Protein AF-A0A834JS64-F1 (afdb_monomer)

pLDDT: mean 71.6, std 22.31, range [31.0, 97.56]

Sequence (199 aa):
MSKFIKDLIGFQSSFINFITMADRLTQLQDTINQQAEHFCNSVGILQQYSTPSKFPGFDRIGTPQPHQPQEDYAALFATLIARCAKDIDTLIESLPSEESSQELQVASLSRLEQENQEAGKQLEEVVRQGEALLQRIQAALQDIAQSQLDMQNPASTAVLNINLNPTMTFKQENLSSTNSVPSNNVHQLSSSSPSSINQ

Secondary structure (DSSP, 8-state):
-HHHHHHHHHHHHHHHHHHHHHHHHHHHHHHHHHHHHHHHHHHHHHHHTPPPPPPTT---------------HHHHHHHHHHHHHHHHHHHHHTSPPTTS-HHHHHHHHHHHHHHHHHHHHHHHHHHHHHHHHHHHHHHHHHHHHHHHHHHH--SSS------------------------------------------

Mean predicted aligned error: 19.84 Å

Solvent-accessible surface area (backbone atoms only — not comparable to full-atom values): 12755 Å² total; per-residue (Å²): 109,76,63,60,53,52,52,54,51,50,54,50,47,56,53,48,50,53,53,47,42,60,51,48,54,50,51,44,53,53,50,52,52,50,46,52,48,49,54,53,52,42,53,54,51,52,59,72,71,51,74,82,83,78,56,95,93,58,83,71,90,66,77,87,72,82,83,64,86,76,69,62,58,67,61,52,41,50,50,53,47,56,50,46,52,50,52,48,54,52,49,60,72,67,48,78,70,79,83,58,43,70,66,59,47,51,53,50,49,55,50,50,52,52,53,49,53,53,51,49,54,53,48,51,52,52,50,54,54,50,53,56,50,50,52,53,50,52,51,54,53,51,53,52,53,49,53,53,53,57,70,71,54,84,85,78,87,85,77,88,77,87,76,89,81,92,80,90,85,90,83,86,88,81,90,80,89,84,90,83,87,83,83,87,85,90,79,90,82,82,90,81,86,82,87,89,83,92,132

Structure (mmCIF, N/CA/C/O backbone):
data_AF-A0A834JS64-F1
#
_entry.id   AF-A0A834JS64-F1
#
loop_
_atom_site.group_PDB
_atom_site.id
_atom_site.type_symbol
_atom_site.label_atom_id
_atom_site.label_alt_id
_atom_site.label_comp_id
_atom_site.label_asym_id
_atom_site.label_entity_id
_atom_site.label_seq_id
_atom_site.pdbx_PDB_ins_code
_atom_site.Cartn_x
_atom_site.Cartn_y
_atom_site.Cartn_z
_atom_site.occupancy
_atom_site.B_iso_or_equiv
_atom_site.auth_seq_id
_atom_site.auth_comp_id
_atom_site.auth_asym_id
_atom_site.auth_atom_id
_atom_site.pdbx_PDB_model_num
ATOM 1 N N . MET A 1 1 ? -3.385 -2.850 32.087 1.00 52.59 1 MET A N 1
ATOM 2 C CA . MET A 1 1 ? -3.044 -1.705 31.211 1.00 52.59 1 MET A CA 1
ATOM 3 C C . MET A 1 1 ? -1.888 -2.010 30.255 1.00 52.59 1 MET A C 1
ATOM 5 O O . MET A 1 1 ? -2.105 -1.946 29.059 1.00 52.59 1 MET A O 1
ATOM 9 N N . SER A 1 2 ? -0.703 -2.430 30.727 1.00 47.50 2 SER A N 1
ATOM 10 C C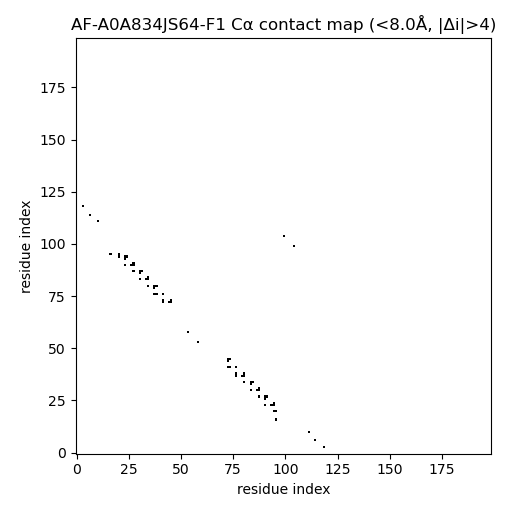A . SER A 1 2 ? 0.437 -2.753 29.835 1.00 47.50 2 SER A CA 1
ATOM 11 C C . SER A 1 2 ? 0.175 -3.905 28.842 1.00 47.50 2 SER A C 1
ATOM 13 O O . SER A 1 2 ? 0.628 -3.834 27.705 1.00 47.50 2 SER A O 1
ATOM 15 N N . LYS A 1 3 ? -0.589 -4.933 29.243 1.00 48.94 3 LYS A N 1
ATOM 16 C CA . LYS A 1 3 ? -0.937 -6.079 28.382 1.00 48.94 3 LYS A CA 1
ATOM 17 C C . LYS A 1 3 ? -1.917 -5.690 27.260 1.00 48.94 3 LYS A C 1
ATOM 19 O O . LYS A 1 3 ? -1.594 -5.861 26.101 1.00 48.94 3 LYS A O 1
ATOM 24 N N . PHE A 1 4 ? -2.983 -4.968 27.606 1.00 48.19 4 PHE A N 1
ATOM 25 C CA . PHE A 1 4 ? -3.955 -4.401 26.658 1.00 48.19 4 PHE A CA 1
ATOM 26 C C . PHE A 1 4 ? -3.323 -3.502 25.579 1.00 48.19 4 PHE A C 1
ATOM 28 O O . PHE A 1 4 ? -3.702 -3.570 24.417 1.00 48.19 4 PHE A O 1
ATOM 35 N N . ILE A 1 5 ? -2.325 -2.682 25.940 1.00 62.97 5 ILE A N 1
ATOM 36 C CA . ILE A 1 5 ? -1.594 -1.864 24.958 1.00 62.97 5 ILE A CA 1
ATOM 37 C C . ILE A 1 5 ? -0.772 -2.751 24.013 1.00 62.97 5 ILE A C 1
ATOM 39 O O . ILE A 1 5 ? -0.754 -2.499 22.814 1.00 62.97 5 ILE A O 1
ATOM 43 N N . LYS A 1 6 ? -0.125 -3.807 24.522 1.00 49.91 6 LYS A N 1
ATOM 44 C CA . LYS A 1 6 ? 0.609 -4.765 23.679 1.00 49.91 6 LYS A CA 1
ATOM 45 C C . LYS A 1 6 ? -0.318 -5.540 22.739 1.00 49.91 6 LYS A C 1
ATOM 47 O O . LYS A 1 6 ? 0.041 -5.724 21.581 1.00 49.91 6 LYS A O 1
ATOM 52 N N . ASP A 1 7 ? -1.500 -5.921 23.206 1.00 48.59 7 ASP A N 1
ATOM 53 C CA . ASP A 1 7 ? -2.475 -6.687 22.423 1.00 48.59 7 ASP A CA 1
ATOM 54 C C . ASP A 1 7 ? -3.115 -5.812 21.324 1.00 48.59 7 ASP A C 1
ATOM 56 O O . ASP A 1 7 ? -3.231 -6.234 20.172 1.00 48.59 7 ASP A O 1
ATOM 60 N N . LEU A 1 8 ? -3.404 -4.536 21.624 1.00 50.19 8 LEU A N 1
ATOM 61 C CA . LEU A 1 8 ? -3.856 -3.551 20.632 1.00 50.19 8 LEU A CA 1
ATOM 62 C C . LEU A 1 8 ? -2.784 -3.274 19.563 1.00 50.19 8 LEU A C 1
ATOM 64 O O . LEU A 1 8 ? -3.108 -3.140 18.384 1.00 50.19 8 LEU A O 1
ATOM 68 N N . ILE A 1 9 ? -1.506 -3.233 19.960 1.00 58.50 9 ILE A N 1
ATOM 69 C CA . ILE A 1 9 ? -0.368 -3.097 19.038 1.00 58.50 9 ILE A CA 1
ATOM 70 C C . ILE A 1 9 ? -0.217 -4.351 18.160 1.00 58.50 9 ILE A C 1
ATOM 72 O O . ILE A 1 9 ? 0.056 -4.223 16.969 1.00 58.50 9 ILE A O 1
ATOM 76 N N . GLY A 1 10 ? -0.431 -5.551 18.706 1.00 55.09 10 GLY A N 1
ATOM 77 C CA . GLY A 1 10 ? -0.357 -6.813 17.960 1.00 55.09 10 GLY A CA 1
ATOM 78 C C . GLY A 1 10 ? -1.453 -6.959 16.899 1.00 55.09 10 GLY A C 1
ATOM 79 O O . GLY A 1 10 ? -1.158 -7.302 15.751 1.00 55.09 10 GLY A O 1
ATOM 80 N N . PHE A 1 11 ? -2.702 -6.629 17.247 1.00 57.81 11 PHE A N 1
ATOM 81 C CA . PHE A 1 11 ? -3.831 -6.633 16.309 1.00 57.81 11 PHE A CA 1
ATOM 82 C C . PHE A 1 11 ? -3.676 -5.565 15.217 1.00 57.81 11 PHE A C 1
ATOM 84 O O . PHE A 1 11 ? -3.842 -5.866 14.034 1.00 57.81 11 PHE A O 1
ATOM 91 N N . GLN A 1 12 ? -3.273 -4.343 15.594 1.00 55.84 12 GLN A N 1
ATOM 92 C CA . GLN A 1 12 ? -2.902 -3.303 14.629 1.00 55.84 12 GLN A CA 1
ATOM 93 C C . GLN A 1 12 ? -1.792 -3.793 13.699 1.00 55.84 12 GLN A C 1
ATOM 95 O O . GLN A 1 12 ? -1.903 -3.630 12.493 1.00 55.84 12 GLN A O 1
ATOM 100 N N . SER A 1 13 ? -0.764 -4.465 14.222 1.00 62.66 13 SER A N 1
ATOM 101 C CA . SER A 1 13 ? 0.338 -4.976 13.408 1.00 62.66 13 SER A CA 1
ATOM 102 C C . SER A 1 13 ? -0.117 -6.030 12.393 1.00 62.66 13 SER A C 1
ATOM 104 O O . SER A 1 13 ? 0.231 -5.911 11.223 1.00 62.66 13 SER A O 1
ATOM 106 N N . SER A 1 14 ? -0.931 -7.023 12.770 1.00 62.88 14 SER A N 1
ATOM 107 C CA . SER A 1 14 ? -1.421 -8.034 11.809 1.00 62.88 14 SER A CA 1
ATOM 108 C C . SER A 1 14 ? -2.356 -7.446 10.747 1.00 62.88 14 SER A C 1
ATOM 110 O O . SER A 1 14 ? -2.236 -7.779 9.569 1.00 62.88 14 SER A O 1
ATOM 112 N N . PHE A 1 15 ? -3.252 -6.536 11.137 1.00 64.62 15 PHE A N 1
ATOM 113 C CA . PHE A 1 15 ? -4.157 -5.866 10.201 1.00 64.62 15 PHE A CA 1
ATOM 114 C C . PHE A 1 15 ? -3.406 -4.924 9.249 1.00 64.62 15 PHE A C 1
ATOM 116 O O . PHE A 1 15 ? -3.650 -4.935 8.043 1.00 64.62 15 PHE A O 1
ATOM 123 N N . ILE A 1 16 ? -2.427 -4.176 9.771 1.00 61.84 16 ILE A N 1
ATOM 124 C CA . ILE A 1 16 ? -1.512 -3.364 8.966 1.00 61.84 16 ILE A CA 1
ATOM 125 C C . ILE A 1 16 ? -0.732 -4.257 8.008 1.00 61.84 16 ILE A C 1
ATOM 127 O O . ILE A 1 16 ? -0.644 -3.902 6.844 1.00 61.84 16 ILE A O 1
ATOM 131 N N . ASN A 1 17 ? -0.222 -5.419 8.426 1.00 62.41 17 ASN A N 1
ATOM 132 C CA . ASN A 1 17 ? 0.502 -6.329 7.531 1.00 62.41 17 ASN A CA 1
ATOM 133 C C . ASN A 1 17 ? -0.369 -6.816 6.361 1.00 62.41 17 ASN A C 1
ATOM 135 O O . ASN A 1 17 ? 0.113 -6.858 5.235 1.00 62.41 17 ASN A O 1
ATOM 139 N N . PHE A 1 18 ? -1.649 -7.126 6.590 1.00 61.56 18 PHE A N 1
ATOM 140 C CA . PHE A 1 18 ? -2.560 -7.544 5.517 1.00 61.56 18 PHE A CA 1
ATOM 141 C C . PHE A 1 18 ? -2.912 -6.400 4.555 1.00 61.56 18 PHE A C 1
ATOM 143 O O . PHE A 1 18 ? -2.835 -6.575 3.339 1.00 61.56 18 PHE A O 1
ATOM 150 N N . ILE A 1 19 ? -3.240 -5.212 5.081 1.00 61.97 19 ILE A N 1
ATOM 151 C CA . ILE A 1 19 ? -3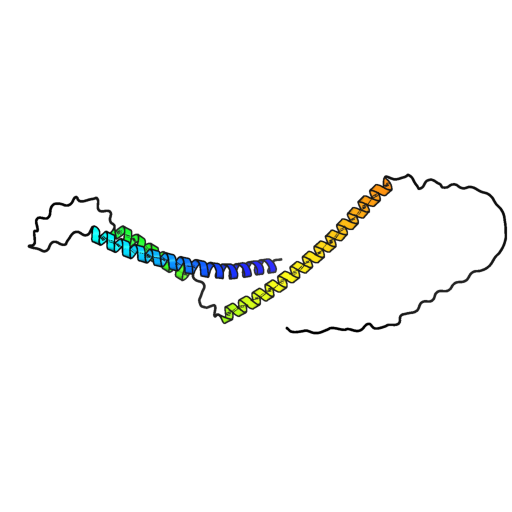.469 -4.018 4.250 1.00 61.97 19 ILE A CA 1
ATOM 152 C C . ILE A 1 19 ? -2.203 -3.668 3.472 1.00 61.97 19 ILE A C 1
ATOM 154 O O . ILE A 1 19 ? -2.273 -3.409 2.277 1.00 61.97 19 ILE A O 1
ATOM 158 N N . THR A 1 20 ? -1.046 -3.730 4.129 1.00 61.25 20 THR A N 1
ATOM 159 C CA . THR A 1 20 ? 0.256 -3.495 3.505 1.00 61.25 20 THR A CA 1
ATOM 160 C C . THR A 1 20 ? 0.525 -4.542 2.430 1.00 61.25 20 THR A C 1
ATOM 162 O O . THR A 1 20 ? 1.028 -4.180 1.385 1.00 61.25 20 THR A O 1
ATOM 165 N N . MET A 1 21 ? 0.147 -5.811 2.600 1.00 63.16 21 MET A N 1
ATOM 166 C CA . MET A 1 21 ? 0.319 -6.834 1.561 1.00 63.16 21 MET A CA 1
ATOM 167 C C . MET A 1 21 ? -0.479 -6.503 0.295 1.00 63.16 21 MET A C 1
ATOM 169 O O . MET A 1 21 ? 0.091 -6.450 -0.793 1.00 63.16 21 MET A O 1
ATOM 173 N N . ALA A 1 22 ? -1.778 -6.224 0.435 1.00 67.06 22 ALA A N 1
ATOM 174 C CA . ALA A 1 22 ? -2.635 -5.872 -0.698 1.00 67.06 22 ALA A CA 1
ATOM 175 C C . ALA A 1 22 ? -2.185 -4.562 -1.374 1.00 67.06 22 ALA A C 1
ATOM 177 O O . ALA A 1 22 ? -2.158 -4.465 -2.603 1.00 67.06 22 ALA A O 1
ATOM 178 N N . ASP A 1 23 ? -1.776 -3.579 -0.572 1.00 81.00 23 ASP A N 1
ATOM 179 C CA . ASP A 1 23 ? -1.244 -2.294 -1.024 1.00 81.00 23 ASP A CA 1
ATOM 180 C C . ASP A 1 23 ? 0.104 -2.459 -1.747 1.00 81.00 23 ASP A C 1
ATOM 182 O O . ASP A 1 23 ? 0.299 -1.914 -2.834 1.00 81.00 23 ASP A O 1
ATOM 186 N N . ARG A 1 24 ? 1.029 -3.257 -1.200 1.00 87.50 24 ARG A N 1
ATOM 187 C CA . ARG A 1 24 ? 2.364 -3.500 -1.773 1.00 87.50 24 ARG A CA 1
ATOM 188 C C . ARG A 1 24 ? 2.307 -4.352 -3.026 1.00 87.50 24 ARG A C 1
ATOM 190 O O . ARG A 1 24 ? 3.043 -4.067 -3.963 1.00 87.50 24 ARG A O 1
ATOM 197 N N . LEU A 1 25 ? 1.420 -5.343 -3.084 1.00 88.69 25 LEU A N 1
ATOM 198 C CA . LEU A 1 25 ? 1.218 -6.145 -4.289 1.00 88.69 25 LEU A CA 1
ATOM 199 C C . LEU A 1 25 ? 0.615 -5.305 -5.423 1.00 88.69 25 LEU A C 1
ATOM 201 O O . LEU A 1 25 ? 1.024 -5.441 -6.575 1.00 88.69 25 LEU A O 1
ATOM 205 N N . THR A 1 26 ? -0.322 -4.410 -5.106 1.00 89.19 26 THR A N 1
ATOM 206 C CA . THR A 1 26 ? -0.880 -3.467 -6.089 1.00 89.19 26 THR A CA 1
ATOM 207 C C . THR A 1 26 ? 0.192 -2.485 -6.570 1.00 89.19 26 THR A C 1
ATOM 209 O O . THR A 1 26 ? 0.412 -2.368 -7.772 1.00 89.19 26 THR A O 1
ATOM 212 N N . GLN A 1 27 ? 0.956 -1.882 -5.653 1.00 91.38 27 GLN A N 1
ATOM 213 C CA . GLN A 1 27 ? 2.094 -1.016 -5.994 1.00 91.38 27 GLN A CA 1
ATOM 214 C C . GLN A 1 27 ? 3.150 -1.728 -6.843 1.00 91.38 27 GLN A C 1
ATOM 216 O O . GLN A 1 27 ? 3.696 -1.131 -7.770 1.00 91.38 27 GLN A O 1
ATOM 221 N N . LEU A 1 28 ? 3.448 -2.996 -6.548 1.00 94.12 28 LEU A N 1
ATOM 222 C CA . LEU A 1 28 ? 4.388 -3.793 -7.328 1.00 94.12 28 LEU A CA 1
ATOM 223 C C . LEU A 1 28 ? 3.888 -3.972 -8.764 1.00 94.12 28 LEU A C 1
ATOM 225 O O . LEU A 1 28 ? 4.657 -3.768 -9.700 1.00 94.12 28 LEU A O 1
ATOM 229 N N . GLN A 1 29 ? 2.603 -4.282 -8.948 1.00 93.75 29 GLN A N 1
ATOM 230 C CA . GLN A 1 29 ? 2.004 -4.374 -10.281 1.00 93.75 29 GLN A CA 1
ATOM 231 C C . GLN A 1 29 ? 2.086 -3.045 -11.043 1.00 93.75 29 GLN A C 1
ATOM 233 O O . GLN A 1 29 ? 2.522 -3.031 -12.194 1.00 93.75 29 GLN A O 1
ATOM 238 N N . ASP A 1 30 ? 1.745 -1.926 -10.404 1.00 94.12 30 ASP A N 1
ATOM 239 C CA . ASP A 1 30 ? 1.813 -0.602 -11.034 1.00 94.12 30 ASP A CA 1
ATOM 240 C C . ASP A 1 30 ? 3.251 -0.210 -11.402 1.00 94.12 30 ASP A C 1
ATOM 242 O O . ASP A 1 30 ? 3.502 0.363 -12.464 1.00 94.12 30 ASP A O 1
ATOM 246 N N . THR A 1 31 ? 4.218 -0.553 -10.550 1.00 94.88 31 THR A N 1
ATOM 247 C CA . THR A 1 31 ? 5.639 -0.268 -10.790 1.00 94.88 31 THR A CA 1
ATOM 248 C C . THR A 1 31 ? 6.193 -1.132 -11.927 1.00 94.88 31 THR A C 1
ATOM 250 O O . THR A 1 31 ? 6.919 -0.628 -12.780 1.00 94.88 31 THR A O 1
ATOM 253 N N . ILE A 1 32 ? 5.800 -2.408 -12.020 1.00 96.31 32 ILE A N 1
ATOM 254 C CA . ILE A 1 32 ? 6.162 -3.284 -13.147 1.00 96.31 32 ILE A CA 1
ATOM 255 C C . ILE A 1 32 ? 5.559 -2.766 -14.461 1.00 96.31 32 ILE A C 1
ATOM 257 O O . ILE A 1 32 ? 6.239 -2.751 -15.490 1.00 96.31 32 ILE A O 1
ATOM 261 N N . ASN A 1 33 ? 4.310 -2.299 -14.437 1.00 95.00 33 ASN A N 1
ATOM 262 C CA . ASN A 1 33 ? 3.684 -1.700 -15.615 1.00 95.00 33 ASN A CA 1
ATOM 263 C C . ASN A 1 33 ? 4.430 -0.431 -16.060 1.00 95.00 33 ASN A C 1
ATOM 265 O O . ASN A 1 33 ? 4.766 -0.304 -17.238 1.00 95.00 33 ASN A O 1
ATOM 269 N N . GLN A 1 34 ? 4.793 0.455 -15.126 1.00 94.88 34 GLN A N 1
ATOM 270 C CA . GLN A 1 34 ? 5.627 1.629 -15.421 1.00 94.88 34 GLN A CA 1
ATOM 271 C C . GLN A 1 34 ? 7.006 1.249 -15.981 1.00 94.88 34 GLN A C 1
ATOM 273 O O . GLN A 1 34 ? 7.491 1.873 -16.926 1.00 94.88 34 GLN A O 1
ATOM 278 N N . GLN A 1 35 ? 7.629 0.191 -15.459 1.00 97.12 35 GLN A N 1
ATOM 279 C CA . GLN A 1 35 ? 8.897 -0.321 -15.976 1.00 97.12 35 GLN A CA 1
ATOM 280 C C . GLN A 1 35 ? 8.774 -0.766 -17.443 1.00 97.12 35 GLN A C 1
ATOM 282 O O . GLN A 1 35 ? 9.667 -0.490 -18.254 1.00 97.12 35 GLN A O 1
ATOM 287 N N . ALA A 1 36 ? 7.671 -1.429 -17.798 1.00 96.75 36 ALA A N 1
ATOM 288 C CA . ALA A 1 36 ? 7.377 -1.830 -19.171 1.00 96.75 36 ALA A CA 1
ATOM 289 C C . ALA A 1 36 ? 7.130 -0.618 -20.086 1.00 96.75 36 ALA A C 1
ATOM 291 O O . ALA A 1 36 ? 7.634 -0.587 -21.213 1.00 96.75 36 ALA A O 1
ATOM 292 N N . GLU A 1 37 ? 6.431 0.409 -19.598 1.00 96.00 37 GLU A N 1
ATOM 293 C CA . GLU A 1 37 ? 6.266 1.674 -20.321 1.00 96.00 37 GLU A CA 1
ATOM 294 C C . GLU A 1 37 ? 7.610 2.358 -20.585 1.00 96.00 37 GLU A C 1
ATOM 296 O O . GLU A 1 37 ? 7.857 2.804 -21.706 1.00 96.00 37 GLU A O 1
ATOM 301 N N . HIS A 1 38 ? 8.518 2.399 -19.604 1.00 95.56 38 HIS A N 1
ATOM 302 C CA . HIS A 1 38 ? 9.866 2.940 -19.798 1.00 95.56 38 HIS A CA 1
ATOM 303 C C . HIS A 1 38 ? 10.630 2.200 -20.899 1.00 95.56 38 HIS A C 1
ATOM 305 O O . HIS A 1 38 ? 11.234 2.852 -21.753 1.00 95.56 38 HIS A O 1
ATOM 311 N N . PHE A 1 39 ? 10.559 0.865 -20.948 1.00 96.25 39 PHE A N 1
ATOM 312 C CA . PHE A 1 39 ? 11.157 0.102 -22.045 1.00 96.25 39 PHE A CA 1
ATOM 313 C C . PHE A 1 39 ? 10.528 0.453 -23.396 1.00 96.25 39 PHE A C 1
ATOM 315 O O . PHE A 1 39 ? 11.255 0.791 -24.330 1.00 96.25 39 PHE A O 1
ATOM 322 N N . CYS A 1 40 ? 9.198 0.439 -23.502 1.00 96.56 40 CYS A N 1
ATOM 323 C CA . CYS A 1 40 ? 8.497 0.717 -24.756 1.00 96.56 40 CYS A CA 1
ATOM 324 C C . CYS A 1 40 ? 8.790 2.135 -25.280 1.00 96.56 40 CYS A C 1
ATOM 326 O O . CYS A 1 40 ? 9.194 2.313 -26.433 1.00 96.56 40 CYS A O 1
ATOM 328 N N . ASN A 1 41 ? 8.681 3.134 -24.403 1.00 94.38 41 ASN A N 1
ATOM 329 C CA . ASN A 1 41 ? 8.947 4.532 -24.727 1.00 94.38 41 ASN A CA 1
ATOM 330 C C . ASN A 1 41 ? 10.417 4.747 -25.107 1.00 94.38 41 ASN A C 1
ATOM 332 O O . ASN A 1 41 ? 10.698 5.447 -26.080 1.00 94.38 41 ASN A O 1
ATOM 336 N N . SER A 1 42 ? 11.353 4.102 -24.398 1.00 94.38 42 SER A N 1
ATOM 337 C CA . SER A 1 42 ? 12.780 4.197 -24.720 1.00 94.38 42 SER A CA 1
ATOM 338 C C . SER A 1 42 ? 13.089 3.672 -26.119 1.00 94.38 42 SER A C 1
ATOM 340 O O . SER A 1 42 ? 13.763 4.352 -26.889 1.00 94.38 42 SER A O 1
ATOM 342 N N . VAL A 1 43 ? 12.543 2.510 -26.491 1.00 93.56 43 VAL A N 1
ATOM 343 C CA . VAL A 1 43 ? 12.752 1.914 -27.815 1.00 93.56 43 VAL A CA 1
ATOM 344 C C . VAL A 1 43 ? 12.171 2.816 -28.902 1.00 93.56 43 VAL A C 1
ATOM 346 O O . VAL A 1 43 ? 12.856 3.082 -29.889 1.00 93.56 43 VAL A O 1
ATOM 349 N N . GLY A 1 44 ? 10.952 3.331 -28.709 1.00 92.56 44 GLY A N 1
ATOM 350 C CA . GLY A 1 44 ? 10.304 4.222 -29.673 1.00 92.56 44 GLY A CA 1
ATOM 351 C C . GLY A 1 44 ? 11.096 5.509 -29.922 1.00 92.56 44 GLY A C 1
ATOM 352 O O . GLY A 1 44 ? 11.391 5.843 -31.071 1.00 92.56 44 GLY A O 1
ATOM 353 N N . ILE A 1 45 ? 11.504 6.200 -28.853 1.00 90.81 45 ILE A N 1
ATOM 354 C CA . ILE A 1 45 ? 12.275 7.448 -28.943 1.00 90.81 45 ILE A CA 1
ATOM 355 C C . ILE A 1 45 ? 13.664 7.191 -29.535 1.00 90.81 45 ILE A C 1
ATOM 357 O O . ILE A 1 45 ? 14.076 7.883 -30.465 1.00 90.81 45 ILE A O 1
ATOM 361 N N . LEU A 1 46 ? 14.382 6.167 -29.066 1.00 89.44 46 LEU A N 1
ATOM 362 C CA . LEU A 1 46 ? 15.721 5.866 -29.578 1.00 89.44 46 LEU A CA 1
ATOM 363 C C . LEU A 1 46 ? 15.699 5.510 -31.066 1.00 89.44 46 LEU A C 1
ATOM 365 O O . LEU A 1 46 ? 16.583 5.944 -31.799 1.00 89.44 46 LEU A O 1
ATOM 369 N N . GLN A 1 47 ? 14.685 4.781 -31.539 1.00 88.75 47 GLN A N 1
ATOM 370 C CA . GLN A 1 47 ? 14.522 4.497 -32.966 1.00 88.75 47 GLN A CA 1
ATOM 371 C C . GLN A 1 47 ? 14.197 5.761 -33.767 1.00 88.75 47 GLN A C 1
ATOM 373 O O . GLN A 1 47 ? 14.792 5.972 -34.824 1.00 88.75 47 GLN A O 1
ATOM 378 N N . GLN A 1 48 ? 13.312 6.623 -33.259 1.00 88.75 48 GLN A N 1
ATOM 379 C CA . GLN A 1 48 ? 12.909 7.858 -33.936 1.00 88.75 48 GLN A CA 1
ATOM 380 C C . GLN A 1 48 ? 14.074 8.833 -34.148 1.00 88.75 48 GLN A C 1
ATOM 382 O O . GLN A 1 48 ? 14.155 9.467 -35.200 1.00 88.75 48 GLN A O 1
ATOM 387 N N . TYR A 1 49 ? 14.978 8.937 -33.171 1.00 83.19 49 TYR A N 1
ATOM 388 C CA . TYR A 1 49 ? 16.152 9.815 -33.239 1.00 83.19 49 TYR A CA 1
ATOM 389 C C . TYR A 1 49 ? 17.429 9.096 -33.697 1.00 83.19 49 TYR A C 1
ATOM 391 O O . TYR A 1 49 ? 18.492 9.716 -33.788 1.00 83.19 49 TYR A O 1
ATOM 399 N N . SER A 1 50 ? 17.354 7.798 -34.009 1.00 80.00 50 SER A N 1
ATOM 400 C CA . SER A 1 50 ? 18.506 7.060 -34.523 1.00 80.00 50 SER A CA 1
ATOM 401 C C . SER A 1 50 ? 18.912 7.585 -35.901 1.00 80.00 50 SER A C 1
ATOM 403 O O . SER A 1 50 ? 18.096 7.746 -36.809 1.00 80.00 50 SER A O 1
ATOM 405 N N . THR A 1 51 ? 20.204 7.861 -36.077 1.00 73.94 51 THR A N 1
ATOM 406 C CA . THR A 1 51 ? 20.742 8.196 -37.398 1.00 73.94 51 THR A CA 1
ATOM 407 C C . THR A 1 51 ? 21.085 6.897 -38.133 1.00 73.94 51 THR A C 1
ATOM 409 O O . THR A 1 51 ? 21.752 6.039 -37.547 1.00 73.94 51 THR A O 1
ATOM 412 N N . PRO A 1 52 ? 20.684 6.721 -39.406 1.00 75.25 52 PRO A N 1
ATOM 413 C CA . PRO A 1 52 ? 21.062 5.547 -40.184 1.00 75.25 52 PRO A CA 1
ATOM 414 C C . PRO A 1 52 ? 22.586 5.381 -40.231 1.00 75.25 52 PRO A C 1
ATOM 416 O O . PRO A 1 52 ? 23.312 6.332 -40.534 1.00 75.25 52 PRO A O 1
ATOM 419 N N . SER A 1 53 ? 23.081 4.171 -39.959 1.00 70.31 53 SER A N 1
ATOM 420 C CA . SER A 1 53 ? 24.512 3.877 -40.084 1.00 70.31 53 SER A CA 1
ATOM 421 C C . SER A 1 53 ? 24.973 4.042 -41.531 1.00 70.31 53 SER A C 1
ATOM 423 O O . SER A 1 53 ? 24.336 3.550 -42.464 1.00 70.31 53 SER A O 1
ATOM 425 N N . LYS A 1 54 ? 26.106 4.723 -41.719 1.00 71.06 54 LYS A N 1
ATOM 426 C CA . LYS A 1 54 ? 26.755 4.851 -43.025 1.00 71.06 54 LYS A CA 1
ATOM 427 C C . LYS A 1 54 ? 27.713 3.682 -43.219 1.00 71.06 54 LYS A C 1
ATOM 429 O O . LYS A 1 54 ? 28.623 3.488 -42.418 1.00 71.06 54 LYS A O 1
ATOM 434 N N . PHE A 1 55 ? 27.517 2.919 -44.287 1.00 73.25 55 PHE A N 1
ATOM 435 C CA . PHE A 1 55 ? 28.487 1.914 -44.714 1.00 73.25 55 PHE A CA 1
ATOM 436 C C . PHE A 1 55 ? 29.591 2.578 -45.552 1.00 73.25 55 PHE A C 1
ATOM 438 O O . PHE A 1 55 ? 29.285 3.488 -46.333 1.00 73.25 55 PHE A O 1
ATOM 445 N N . PRO A 1 56 ? 30.859 2.135 -45.443 1.00 70.94 56 PRO A N 1
ATOM 446 C CA . PRO A 1 56 ? 31.932 2.623 -46.306 1.00 70.94 56 PRO A CA 1
ATOM 447 C C . PRO A 1 56 ? 31.561 2.408 -47.784 1.00 70.94 56 PRO A C 1
ATOM 449 O O . PRO A 1 56 ? 31.307 1.279 -48.196 1.00 70.94 56 PRO A O 1
ATOM 452 N N . GLY A 1 57 ? 31.496 3.486 -48.574 1.00 65.75 57 GLY A N 1
ATOM 453 C CA . GLY A 1 57 ? 31.148 3.446 -50.004 1.00 65.75 57 GLY A CA 1
ATOM 454 C C . GLY A 1 57 ? 29.682 3.743 -50.356 1.00 65.75 57 GLY A C 1
ATOM 455 O O . GLY A 1 57 ? 29.339 3.719 -51.536 1.00 65.75 57 GLY A O 1
ATOM 456 N N . PHE A 1 58 ? 28.817 4.053 -49.382 1.00 61.78 58 PHE A N 1
ATOM 457 C CA . PHE A 1 58 ? 27.416 4.430 -49.620 1.00 61.78 58 PHE A CA 1
ATOM 458 C C . PHE A 1 58 ? 27.142 5.880 -49.191 1.00 61.78 58 PHE A C 1
ATOM 460 O O . PHE A 1 58 ? 26.397 6.145 -48.247 1.00 61.78 58 PHE A O 1
ATOM 467 N N . ASP A 1 59 ? 27.738 6.842 -49.900 1.00 58.19 59 ASP A N 1
ATOM 468 C CA . ASP A 1 59 ? 27.434 8.268 -49.740 1.00 58.19 59 ASP A CA 1
ATOM 469 C C . ASP A 1 59 ? 26.124 8.609 -50.459 1.00 58.19 59 ASP A C 1
ATOM 471 O O . ASP A 1 59 ? 26.093 9.246 -51.514 1.00 58.19 59 ASP A O 1
ATOM 475 N N . ARG A 1 60 ? 24.990 8.177 -49.895 1.00 57.66 60 ARG A N 1
ATOM 476 C CA . ARG A 1 60 ? 23.726 8.827 -50.243 1.00 57.66 60 ARG A CA 1
ATOM 477 C C . ARG A 1 60 ? 23.793 10.256 -49.722 1.00 57.66 60 ARG A C 1
ATOM 479 O O . ARG A 1 60 ? 23.830 10.483 -48.514 1.00 57.66 60 ARG A O 1
ATOM 486 N N . ILE A 1 61 ? 23.798 11.198 -50.662 1.00 54.44 61 ILE A N 1
ATOM 487 C CA . ILE A 1 61 ? 23.613 12.637 -50.469 1.00 54.44 61 ILE A CA 1
ATOM 488 C C . ILE A 1 61 ? 22.212 12.841 -49.865 1.00 54.44 61 ILE A C 1
ATOM 490 O O . ILE A 1 61 ? 21.238 13.099 -50.563 1.00 54.44 61 ILE A O 1
ATOM 494 N N . GLY A 1 62 ? 22.086 12.600 -48.563 1.00 53.59 62 GLY A N 1
ATOM 495 C CA . GLY A 1 62 ? 20.912 12.914 -47.764 1.00 53.59 62 GLY A CA 1
ATOM 496 C C . GLY A 1 62 ? 21.131 14.274 -47.123 1.00 53.59 62 GLY A C 1
ATOM 497 O O . GLY A 1 62 ? 22.151 14.491 -46.473 1.00 53.59 62 GLY A O 1
ATOM 498 N N . THR A 1 63 ? 20.200 15.191 -47.361 1.00 55.34 63 THR A N 1
ATOM 499 C CA . THR A 1 63 ? 20.170 16.555 -46.821 1.00 55.34 63 THR A CA 1
ATOM 500 C C . THR A 1 63 ? 20.545 16.607 -45.335 1.00 55.34 63 THR A C 1
ATOM 502 O O . THR A 1 63 ? 20.083 15.747 -44.582 1.00 55.34 63 THR A O 1
ATOM 505 N N . PRO A 1 64 ? 21.326 17.609 -44.886 1.00 50.25 64 PRO A N 1
ATOM 506 C CA . PRO A 1 64 ? 21.660 17.771 -43.477 1.00 50.25 64 PRO A CA 1
ATOM 507 C C . PRO A 1 64 ? 20.372 18.025 -42.692 1.00 50.25 64 PRO A C 1
ATOM 509 O O . PRO A 1 64 ? 19.770 19.093 -42.786 1.00 50.25 64 PRO A O 1
ATOM 512 N N . GLN A 1 65 ? 19.912 17.015 -41.958 1.00 55.81 65 GLN A N 1
ATOM 513 C CA . GLN A 1 65 ? 18.809 17.177 -41.024 1.00 55.81 65 GLN A CA 1
ATOM 514 C C . GLN A 1 65 ? 19.337 17.996 -39.833 1.00 55.81 65 GLN A C 1
ATOM 516 O O . GLN A 1 65 ? 20.450 17.727 -39.369 1.00 55.81 65 GLN A O 1
ATOM 521 N N . PRO A 1 66 ? 18.612 19.032 -39.377 1.00 49.88 66 PRO A N 1
ATOM 522 C CA . PRO A 1 66 ? 19.086 19.913 -38.321 1.00 49.88 66 PRO A CA 1
ATOM 523 C C . PRO A 1 66 ? 19.393 19.098 -37.065 1.00 49.88 66 PRO A C 1
ATOM 525 O O . PRO A 1 66 ? 18.537 18.383 -36.548 1.00 49.88 66 PRO A O 1
ATOM 528 N N . HIS A 1 67 ? 20.637 19.212 -36.605 1.00 51.91 67 HIS A N 1
ATOM 529 C CA . HIS A 1 67 ? 21.125 18.657 -35.352 1.00 51.91 67 HIS A CA 1
ATOM 530 C C . HIS A 1 67 ? 20.407 19.392 -34.213 1.00 51.91 67 HIS A C 1
ATOM 532 O O . HIS A 1 67 ? 20.856 20.444 -33.756 1.00 51.91 67 HIS A O 1
ATOM 538 N N . GLN A 1 68 ? 19.224 18.905 -33.830 1.00 55.94 68 GLN A N 1
ATOM 539 C CA . GLN A 1 68 ? 18.601 19.332 -32.584 1.00 55.94 68 GLN A CA 1
ATOM 540 C C . GLN A 1 68 ? 19.520 18.933 -31.424 1.00 55.94 68 GLN A C 1
ATOM 542 O O . GLN A 1 68 ? 20.204 17.912 -31.539 1.00 55.94 68 GLN A O 1
ATOM 547 N N . PRO A 1 69 ? 19.581 19.732 -30.342 1.00 54.47 69 PRO A N 1
ATOM 548 C CA . PRO A 1 69 ? 20.365 19.385 -29.166 1.00 54.47 69 PRO A CA 1
ATOM 549 C C . PRO A 1 69 ? 19.924 18.001 -28.701 1.00 54.47 69 PRO A C 1
ATOM 551 O O . PRO A 1 69 ? 18.788 17.806 -28.280 1.00 54.47 69 PRO A O 1
ATOM 554 N N . GLN A 1 70 ? 20.810 17.029 -28.886 1.00 58.38 70 GLN A N 1
ATOM 555 C CA . GLN A 1 70 ? 20.556 15.641 -28.567 1.00 58.38 70 GLN A CA 1
ATOM 556 C C . GLN A 1 70 ? 20.574 15.542 -27.044 1.00 58.38 70 GLN A C 1
ATOM 558 O O . GLN A 1 70 ? 21.633 15.412 -26.435 1.00 58.38 70 GLN A O 1
ATOM 563 N N . GLU A 1 71 ? 19.407 15.688 -26.414 1.00 67.88 71 GLU A N 1
ATOM 564 C CA . GLU A 1 71 ? 19.235 15.192 -25.055 1.00 67.88 71 GLU A CA 1
ATOM 565 C C . GLU A 1 71 ? 19.664 13.723 -25.073 1.00 67.88 71 GLU A C 1
ATOM 567 O O . GLU A 1 71 ? 19.318 12.975 -25.994 1.00 67.88 71 GLU A O 1
ATOM 572 N N . ASP A 1 72 ? 20.485 13.319 -24.105 1.00 85.56 72 ASP A N 1
ATOM 573 C CA . ASP A 1 72 ? 20.952 11.940 -24.005 1.00 85.56 72 ASP A CA 1
ATOM 574 C C . ASP A 1 72 ? 19.795 11.058 -23.514 1.00 85.56 72 ASP A C 1
ATOM 576 O O . ASP A 1 72 ? 19.713 10.659 -22.351 1.00 85.56 72 ASP A O 1
ATOM 580 N N . TYR A 1 73 ? 18.842 10.806 -24.416 1.00 88.44 73 TYR A N 1
ATOM 581 C CA . TYR A 1 73 ? 17.661 9.991 -24.165 1.00 88.44 73 TYR A CA 1
ATOM 582 C C . TYR A 1 73 ? 18.065 8.585 -23.721 1.00 88.44 73 TYR A C 1
ATOM 584 O O . TYR A 1 73 ? 17.385 7.994 -22.886 1.00 88.44 73 TYR A O 1
ATOM 592 N N . ALA A 1 74 ? 19.196 8.066 -24.214 1.00 89.62 74 ALA A N 1
ATOM 593 C CA . ALA A 1 74 ? 19.723 6.777 -23.788 1.00 89.62 74 ALA A CA 1
ATOM 594 C C . ALA A 1 74 ? 20.088 6.798 -22.297 1.00 89.62 74 ALA A C 1
ATOM 596 O O . ALA A 1 74 ? 19.623 5.936 -21.551 1.00 89.62 74 ALA A O 1
ATOM 597 N N . ALA A 1 75 ? 20.847 7.800 -21.842 1.00 92.06 75 ALA A N 1
ATOM 598 C CA . ALA A 1 75 ? 21.178 7.945 -20.425 1.00 92.06 75 ALA A CA 1
ATOM 599 C C . ALA A 1 75 ? 19.947 8.238 -19.546 1.00 92.06 75 ALA A C 1
ATOM 601 O O . ALA A 1 75 ? 19.839 7.697 -18.440 1.00 92.06 75 ALA A O 1
ATOM 602 N N . LEU A 1 76 ? 18.996 9.045 -20.031 1.00 93.31 76 LEU A N 1
ATOM 603 C CA . LEU A 1 76 ? 17.749 9.336 -19.318 1.00 93.31 76 LEU A CA 1
ATOM 604 C C . LEU A 1 76 ? 16.932 8.059 -19.084 1.00 93.31 76 LEU A C 1
ATOM 606 O O .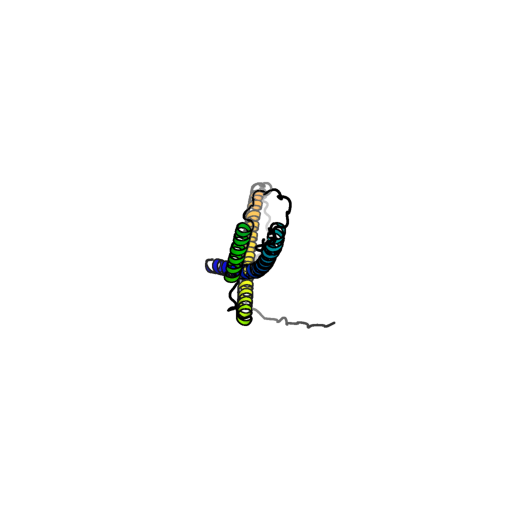 LEU A 1 76 ? 16.596 7.745 -17.941 1.00 93.31 76 LEU A O 1
ATOM 610 N N . PHE A 1 77 ? 16.646 7.296 -20.143 1.00 95.12 77 PHE A N 1
ATOM 611 C CA . PHE A 1 77 ? 15.886 6.053 -20.021 1.00 95.12 77 PHE A CA 1
ATOM 612 C C . PHE A 1 77 ? 16.648 4.991 -19.232 1.00 95.12 77 PHE A C 1
ATOM 614 O O . PHE A 1 77 ? 16.031 4.310 -18.418 1.00 95.12 77 PHE A O 1
ATOM 621 N N . ALA A 1 78 ? 17.973 4.888 -19.382 1.00 96.06 78 ALA A N 1
ATOM 622 C CA . ALA A 1 78 ? 18.786 3.999 -18.553 1.00 96.06 78 ALA A CA 1
ATOM 623 C C . ALA A 1 78 ? 18.644 4.328 -17.058 1.00 96.06 78 ALA A C 1
ATOM 625 O O . ALA A 1 78 ? 18.497 3.421 -16.242 1.00 96.06 78 ALA A O 1
ATOM 626 N N . THR A 1 79 ? 18.616 5.616 -16.703 1.00 96.19 79 THR A N 1
ATOM 627 C CA . THR A 1 79 ? 18.414 6.064 -15.317 1.00 96.19 79 THR A CA 1
ATOM 628 C C . THR A 1 79 ? 17.014 5.721 -14.808 1.00 96.19 79 THR A C 1
ATOM 630 O O . THR A 1 79 ? 16.880 5.194 -13.705 1.00 96.19 79 THR A O 1
ATOM 633 N N . LEU A 1 80 ? 15.972 5.987 -15.604 1.00 95.44 80 LEU A N 1
ATOM 634 C CA . LEU A 1 80 ? 14.583 5.677 -15.242 1.00 95.44 80 LEU A CA 1
ATOM 635 C C . LEU A 1 80 ? 14.369 4.170 -15.054 1.00 95.44 80 LEU A C 1
ATOM 637 O O . LEU A 1 80 ? 13.797 3.754 -14.051 1.00 95.44 80 LEU A O 1
ATOM 641 N N . ILE A 1 81 ? 14.888 3.357 -15.978 1.00 97.06 81 ILE A N 1
ATOM 642 C CA . ILE A 1 81 ? 14.813 1.894 -15.925 1.00 97.06 81 ILE A CA 1
ATOM 643 C C . ILE A 1 81 ? 15.579 1.357 -14.712 1.00 97.06 81 ILE A C 1
ATOM 645 O O . ILE A 1 81 ? 15.035 0.566 -13.954 1.00 97.06 81 ILE A O 1
ATOM 649 N N . ALA A 1 82 ? 16.820 1.795 -14.486 1.00 97.56 82 ALA A N 1
ATOM 650 C CA . ALA A 1 82 ? 17.619 1.308 -13.361 1.00 97.56 82 ALA A CA 1
ATOM 651 C C . ALA A 1 82 ? 16.996 1.673 -12.006 1.00 97.56 82 ALA A C 1
ATOM 653 O O . ALA A 1 82 ? 17.004 0.866 -11.077 1.00 97.56 82 ALA A O 1
ATOM 654 N N . ARG A 1 83 ? 16.433 2.882 -11.893 1.00 96.12 83 ARG A N 1
ATOM 655 C CA . ARG A 1 83 ? 15.729 3.318 -10.687 1.00 96.12 83 ARG A CA 1
ATOM 656 C C . ARG A 1 83 ? 14.464 2.498 -10.452 1.00 96.12 83 ARG A C 1
ATOM 658 O O . ARG A 1 83 ? 14.294 1.977 -9.358 1.00 96.12 83 ARG A O 1
ATOM 665 N N . CYS A 1 84 ? 13.620 2.360 -11.470 1.00 96.00 84 CYS A N 1
ATOM 666 C CA . CYS A 1 84 ? 12.363 1.628 -11.357 1.00 96.00 84 CYS A CA 1
ATOM 667 C C . CYS A 1 84 ? 12.606 0.139 -11.042 1.00 96.00 84 CYS A C 1
ATOM 669 O O . CYS A 1 84 ? 11.952 -0.411 -10.162 1.00 96.00 84 CYS A O 1
ATOM 671 N N . ALA A 1 85 ? 13.637 -0.478 -11.629 1.00 97.12 85 ALA A N 1
ATOM 672 C CA . ALA A 1 85 ? 14.075 -1.825 -11.264 1.00 97.12 85 ALA A CA 1
ATOM 673 C C . ALA A 1 85 ? 14.491 -1.926 -9.786 1.00 97.12 85 ALA A C 1
ATOM 675 O O . ALA A 1 85 ? 14.124 -2.880 -9.104 1.00 97.12 85 ALA A O 1
ATOM 676 N N . LYS A 1 86 ? 15.196 -0.918 -9.253 1.00 97.31 86 LYS A N 1
ATOM 677 C CA . LYS A 1 86 ? 15.566 -0.899 -7.832 1.00 97.31 86 LYS A CA 1
ATOM 678 C C . LYS A 1 86 ? 14.359 -0.701 -6.908 1.00 97.31 86 LYS A C 1
ATOM 680 O O . LYS A 1 86 ? 14.326 -1.272 -5.814 1.00 97.31 86 LYS A O 1
ATOM 685 N N . ASP A 1 87 ? 13.381 0.090 -7.338 1.00 94.31 87 ASP A N 1
ATOM 686 C CA . ASP A 1 87 ? 12.118 0.271 -6.621 1.00 94.31 87 ASP A CA 1
ATOM 687 C C . ASP A 1 87 ? 11.326 -1.052 -6.586 1.00 94.31 87 ASP A C 1
ATOM 689 O O . ASP A 1 87 ? 10.821 -1.427 -5.528 1.00 94.31 87 ASP A O 1
ATOM 693 N N . ILE A 1 88 ? 11.311 -1.816 -7.689 1.00 95.50 88 ILE A N 1
ATOM 694 C CA . ILE A 1 88 ? 10.744 -3.176 -7.755 1.00 95.50 88 ILE A CA 1
ATOM 695 C C . ILE A 1 88 ? 11.438 -4.112 -6.758 1.00 95.50 88 ILE A C 1
ATOM 697 O O . ILE A 1 88 ? 10.749 -4.753 -5.966 1.00 95.50 88 ILE A O 1
ATOM 701 N N . ASP A 1 89 ? 12.774 -4.159 -6.741 1.00 95.00 89 ASP A N 1
ATOM 702 C CA . ASP A 1 89 ? 13.526 -4.998 -5.792 1.00 95.00 89 ASP A CA 1
ATOM 703 C C . ASP A 1 89 ? 13.168 -4.660 -4.337 1.00 95.00 89 ASP A C 1
ATOM 705 O O . ASP A 1 89 ? 12.918 -5.544 -3.520 1.00 95.00 89 ASP A O 1
ATOM 709 N N . THR A 1 90 ? 13.085 -3.366 -4.021 1.00 92.62 90 THR A N 1
ATOM 710 C CA . THR A 1 90 ? 12.743 -2.891 -2.672 1.00 92.62 90 THR A CA 1
ATOM 711 C C . THR A 1 90 ? 11.304 -3.258 -2.298 1.00 92.62 90 THR A C 1
ATOM 713 O O . THR A 1 90 ? 11.036 -3.635 -1.157 1.00 92.62 90 THR A O 1
ATOM 716 N N . LEU A 1 91 ? 10.367 -3.181 -3.249 1.00 91.25 91 LEU A N 1
ATOM 717 C CA . LEU A 1 91 ? 8.984 -3.607 -3.037 1.00 91.25 91 LEU A CA 1
ATOM 718 C C . LEU A 1 91 ? 8.900 -5.112 -2.771 1.00 91.25 91 LEU A C 1
ATOM 720 O O . LEU A 1 91 ? 8.187 -5.501 -1.847 1.00 91.25 91 LEU A O 1
ATOM 724 N N . ILE A 1 92 ? 9.660 -5.930 -3.505 1.00 90.50 92 ILE A N 1
ATOM 725 C CA . ILE A 1 92 ? 9.739 -7.384 -3.299 1.00 90.50 92 ILE A CA 1
ATOM 726 C C . ILE A 1 92 ? 10.302 -7.707 -1.910 1.00 90.50 92 ILE A C 1
ATOM 728 O O . ILE A 1 92 ? 9.707 -8.504 -1.189 1.00 90.50 92 ILE A O 1
ATOM 732 N N . GLU A 1 93 ? 11.393 -7.056 -1.498 1.00 89.00 93 GLU A N 1
ATOM 733 C CA . GLU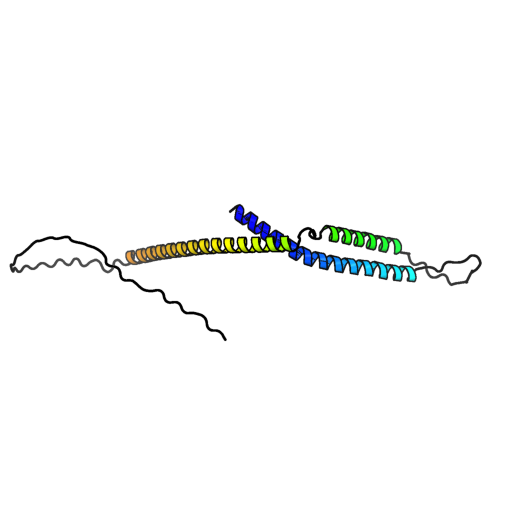 A 1 93 ? 11.979 -7.220 -0.155 1.00 89.00 93 GLU A CA 1
ATOM 734 C C . GLU A 1 93 ? 11.022 -6.789 0.970 1.00 89.00 93 GLU A C 1
ATOM 736 O O . GLU A 1 93 ? 11.119 -7.280 2.094 1.00 89.00 93 GLU A O 1
ATOM 741 N N . SER A 1 94 ? 10.092 -5.874 0.677 1.00 86.88 94 SER A N 1
ATOM 742 C CA . SER A 1 94 ? 9.089 -5.390 1.633 1.00 86.88 94 SER A CA 1
ATOM 743 C C . SER A 1 94 ? 7.828 -6.253 1.716 1.00 86.88 94 SER A C 1
ATOM 745 O O . SER A 1 94 ? 6.955 -5.970 2.544 1.00 86.88 94 SER A O 1
ATOM 747 N N . LEU A 1 95 ? 7.700 -7.276 0.862 1.00 85.19 95 LEU A N 1
ATOM 748 C CA . LEU A 1 95 ? 6.569 -8.191 0.933 1.00 85.19 95 LEU A CA 1
ATOM 749 C C . LEU A 1 95 ? 6.624 -8.984 2.248 1.00 85.19 95 LEU A C 1
ATOM 751 O O . LEU A 1 95 ? 7.703 -9.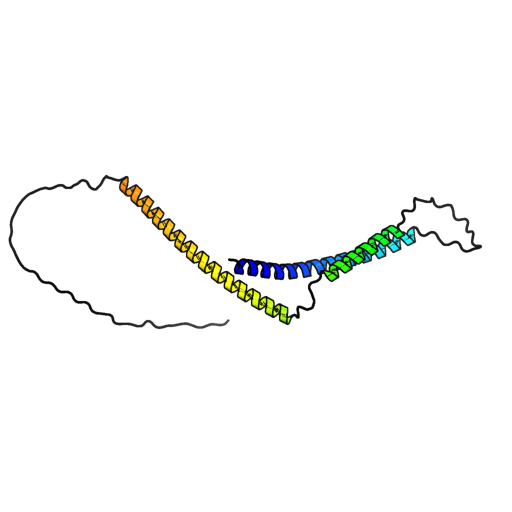375 2.699 1.00 85.19 95 LEU A O 1
ATOM 755 N N . PRO A 1 96 ? 5.470 -9.235 2.887 1.00 75.75 96 PRO A N 1
ATOM 756 C CA . PRO A 1 96 ? 5.431 -10.065 4.082 1.00 75.75 96 PRO A CA 1
ATOM 757 C C . PRO A 1 96 ? 5.937 -11.479 3.767 1.00 75.75 96 PRO A C 1
ATOM 759 O O . PRO A 1 96 ? 5.637 -12.038 2.713 1.00 75.75 96 PRO A O 1
ATOM 762 N N . SER A 1 97 ? 6.706 -12.053 4.691 1.00 66.12 97 SER A N 1
ATOM 763 C CA . SER A 1 97 ? 7.399 -13.331 4.515 1.00 66.12 97 SER A CA 1
ATOM 764 C C . SER A 1 97 ? 6.440 -14.494 4.208 1.00 66.12 97 SER A C 1
ATOM 766 O O . SER A 1 97 ? 5.462 -14.713 4.930 1.00 66.12 97 SER A O 1
ATOM 768 N N . GLU A 1 98 ? 6.782 -15.316 3.209 1.00 57.50 98 GLU A N 1
ATOM 769 C CA . GLU A 1 98 ? 6.073 -16.565 2.850 1.00 57.50 98 GLU A CA 1
ATOM 770 C C . GLU A 1 98 ? 6.057 -17.624 3.971 1.00 57.50 98 GLU A C 1
ATOM 772 O O . GLU A 1 98 ? 5.312 -18.596 3.900 1.00 57.50 98 GLU A O 1
ATOM 777 N N . GLU A 1 99 ? 6.841 -17.445 5.038 1.00 52.69 99 GLU A N 1
ATOM 778 C CA . GLU A 1 99 ? 6.896 -18.374 6.178 1.00 52.69 99 GLU A CA 1
ATOM 779 C C . GLU A 1 99 ? 5.623 -18.348 7.049 1.00 52.69 99 GLU A C 1
ATOM 781 O O . GLU A 1 99 ? 5.436 -19.187 7.933 1.00 52.69 99 GLU A O 1
ATOM 786 N N . SER A 1 100 ? 4.683 -17.442 6.756 1.00 56.78 100 SER A N 1
ATOM 787 C CA . SER A 1 100 ? 3.297 -17.575 7.206 1.00 56.78 100 SER A CA 1
ATOM 788 C C . SER A 1 100 ? 2.585 -18.667 6.402 1.00 56.78 100 SER A C 1
ATOM 790 O O . SER A 1 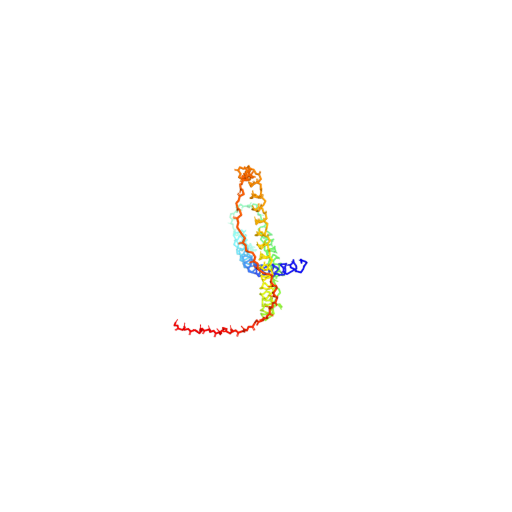100 ? 1.720 -18.402 5.573 1.00 56.78 100 SER A O 1
ATOM 792 N N . SER A 1 101 ? 2.938 -19.931 6.667 1.00 63.16 101 SER A N 1
ATOM 793 C CA . SER A 1 101 ? 2.097 -21.059 6.257 1.00 63.16 101 SER A CA 1
ATOM 794 C C . SER A 1 101 ? 0.644 -20.711 6.582 1.00 63.16 101 SER A C 1
ATOM 796 O O . SER A 1 101 ? 0.352 -20.207 7.672 1.00 63.16 101 SER A O 1
ATOM 798 N N . GLN A 1 102 ? -0.262 -20.966 5.640 1.00 67.62 102 GLN A N 1
ATOM 799 C CA . GLN A 1 102 ? -1.686 -20.653 5.765 1.00 67.62 102 GLN A CA 1
ATOM 800 C C . GLN A 1 102 ? -2.259 -21.163 7.102 1.00 67.62 102 GLN A C 1
ATOM 802 O O . GLN A 1 102 ? -3.100 -20.520 7.721 1.00 67.62 102 GLN A O 1
ATOM 807 N N . GLU A 1 103 ? -1.715 -22.270 7.608 1.00 69.06 103 GLU A N 1
ATOM 808 C CA . GLU A 1 103 ? -2.043 -22.865 8.901 1.00 69.06 103 GLU A CA 1
ATOM 809 C C . GLU A 1 103 ? -1.584 -22.021 10.111 1.00 69.06 103 GLU A C 1
ATOM 811 O O . GLU A 1 103 ? -2.350 -21.828 11.056 1.00 69.06 103 GLU A O 1
ATOM 816 N N . LEU A 1 104 ? -0.382 -21.432 10.073 1.00 70.50 104 LEU A N 1
ATOM 817 C CA . LEU A 1 104 ? 0.105 -20.498 11.102 1.00 70.50 104 LEU A CA 1
ATOM 818 C C . LEU A 1 104 ? -0.661 -19.171 11.081 1.00 70.50 104 LEU A C 1
ATOM 820 O O . LEU A 1 104 ? -0.886 -18.570 12.136 1.00 70.50 104 LEU A O 1
ATOM 824 N N . GLN A 1 105 ? -1.082 -18.720 9.898 1.00 74.12 105 GLN A N 1
ATOM 825 C CA . GLN A 1 105 ? -1.902 -17.521 9.754 1.00 74.12 105 GLN A CA 1
ATOM 826 C C . GLN A 1 105 ? -3.308 -17.746 10.323 1.00 74.12 105 GLN A C 1
ATOM 828 O O . GLN A 1 105 ? -3.790 -16.918 11.092 1.00 74.12 105 GLN A O 1
ATOM 833 N N . VAL A 1 106 ? -3.931 -18.894 10.038 1.00 79.00 106 VAL A N 1
ATOM 834 C CA . VAL A 1 106 ? -5.227 -19.290 10.617 1.00 79.00 106 VAL A CA 1
ATOM 835 C C . VAL A 1 106 ? -5.138 -19.448 12.137 1.00 79.00 106 VAL A C 1
ATOM 837 O O . VAL A 1 106 ? -6.000 -18.939 12.852 1.00 79.00 106 VAL A O 1
ATOM 840 N N . ALA A 1 107 ? -4.083 -20.084 12.654 1.00 79.62 107 ALA A N 1
ATOM 841 C CA . ALA A 1 107 ? -3.871 -20.206 14.097 1.00 79.62 107 ALA A CA 1
ATOM 842 C C . ALA A 1 107 ? -3.707 -18.831 14.767 1.00 79.62 107 ALA A C 1
ATOM 844 O O . ALA A 1 107 ? -4.264 -18.580 15.836 1.00 79.62 107 ALA A O 1
ATOM 845 N N . SER A 1 108 ? -2.982 -17.920 14.113 1.00 79.31 108 SER A N 1
ATOM 846 C CA . SER A 1 108 ? -2.792 -16.546 14.584 1.00 79.31 108 SER A CA 1
ATOM 847 C C . SER A 1 108 ? -4.096 -15.739 14.543 1.00 79.31 108 SER A C 1
ATOM 849 O O . SER A 1 108 ? -4.382 -15.019 15.496 1.00 79.31 108 SER A O 1
ATOM 851 N N . LEU A 1 109 ? -4.923 -15.899 13.502 1.00 83.88 109 LEU A N 1
ATOM 852 C CA . LEU A 1 109 ? -6.257 -15.292 13.411 1.00 83.88 109 LEU A CA 1
ATOM 853 C C . LEU A 1 109 ? -7.190 -15.800 14.510 1.00 83.88 109 LEU A C 1
ATOM 855 O O . LEU A 1 109 ? -7.786 -14.991 15.211 1.00 83.88 109 LEU A O 1
ATOM 859 N N . SER A 1 110 ? -7.260 -17.116 14.723 1.00 85.69 110 SER A N 1
ATOM 860 C CA . SER A 1 110 ? -8.091 -17.699 15.784 1.00 85.69 110 SER A CA 1
ATOM 861 C C . SER A 1 110 ? -7.666 -17.209 17.171 1.00 85.69 110 SER A C 1
ATOM 863 O O . SER A 1 110 ? -8.509 -16.869 18.004 1.00 85.69 110 SER A O 1
ATOM 865 N N . ARG A 1 111 ? -6.353 -17.089 17.408 1.00 86.94 111 ARG A N 1
ATOM 866 C CA . ARG A 1 111 ? -5.825 -16.514 18.649 1.00 86.94 111 ARG A CA 1
ATOM 867 C C . ARG A 1 111 ? -6.225 -15.045 18.809 1.00 86.94 111 ARG A C 1
ATOM 869 O O . ARG A 1 111 ? -6.667 -14.656 19.885 1.00 86.94 111 ARG A O 1
ATOM 876 N N . LEU A 1 112 ? -6.101 -14.245 17.749 1.00 87.19 112 LEU A N 1
ATOM 877 C CA . LEU A 1 112 ? -6.493 -12.833 17.750 1.00 87.19 112 LEU A CA 1
ATOM 878 C C . LEU A 1 112 ? -7.999 -12.655 17.972 1.00 87.19 112 LEU A C 1
ATOM 880 O O . LEU A 1 112 ? -8.392 -11.761 18.714 1.00 87.19 112 LEU A O 1
ATOM 884 N N . GLU A 1 113 ? -8.843 -13.498 17.379 1.00 85.62 113 GLU A N 1
ATOM 885 C CA . GLU A 1 113 ? -10.291 -13.486 17.615 1.00 85.62 113 GLU A CA 1
ATOM 886 C C . GLU A 1 113 ? -10.622 -13.792 19.075 1.00 85.62 113 GLU A C 1
ATOM 888 O O . GLU A 1 113 ? -11.430 -13.089 19.685 1.00 85.62 113 GLU A 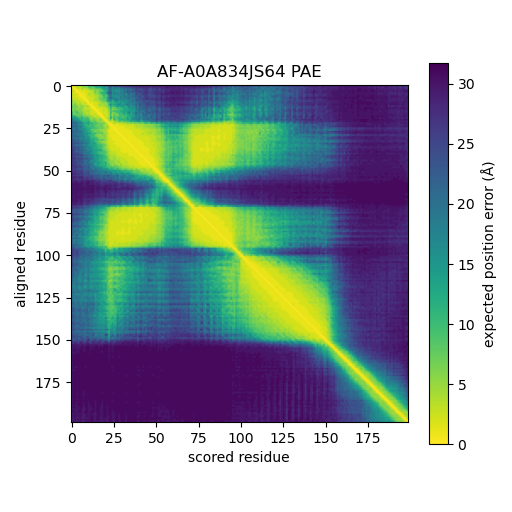O 1
ATOM 893 N N . GLN A 1 114 ? -9.965 -14.795 19.663 1.00 91.94 114 GLN A N 1
ATOM 894 C CA . GLN A 1 114 ? -10.146 -15.132 21.072 1.00 91.94 114 GLN A CA 1
ATOM 895 C C . GLN A 1 114 ? -9.716 -13.978 21.990 1.00 91.94 114 GLN A C 1
ATOM 897 O O . GLN A 1 114 ? -10.459 -13.603 22.900 1.00 91.94 114 GLN A O 1
ATOM 902 N N . GLU A 1 115 ? -8.544 -13.391 21.735 1.00 90.81 115 GLU A N 1
ATOM 903 C CA . GLU A 1 115 ? -8.037 -12.230 22.474 1.00 90.81 115 GLU A CA 1
ATOM 904 C C . GLU A 1 115 ? -8.981 -11.023 22.334 1.00 90.81 115 GLU A C 1
ATOM 906 O O . GLU A 1 115 ? -9.287 -10.352 23.322 1.00 90.81 115 GLU A O 1
ATOM 911 N N . ASN A 1 116 ? -9.509 -10.773 21.133 1.00 90.56 116 ASN A N 1
ATOM 912 C CA . ASN A 1 116 ? -10.464 -9.697 20.876 1.00 90.56 116 ASN A CA 1
ATOM 913 C C . ASN A 1 116 ? -11.777 -9.914 21.642 1.00 90.56 116 ASN A C 1
ATOM 915 O O . ASN A 1 116 ? -12.287 -8.994 22.281 1.00 90.56 116 ASN A O 1
ATOM 919 N N . GLN A 1 117 ? -12.288 -11.146 21.651 1.00 92.94 117 GLN A N 1
ATOM 920 C CA . GLN A 1 117 ? -13.515 -11.492 22.362 1.00 92.94 117 GLN A CA 1
ATOM 921 C C . GLN A 1 117 ? -13.356 -11.342 23.883 1.00 92.94 117 GLN A C 1
ATOM 923 O O . GLN A 1 117 ? -14.270 -10.872 24.564 1.00 92.94 117 GLN A O 1
ATOM 928 N N . GLU A 1 118 ? -12.195 -11.705 24.432 1.00 94.69 118 GLU A N 1
ATOM 929 C CA . GLU A 1 118 ? -11.888 -11.498 25.849 1.00 94.69 118 GLU A CA 1
ATOM 930 C C . GLU A 1 118 ? -11.739 -10.008 26.191 1.00 94.69 118 GLU A C 1
ATOM 932 O O . GLU A 1 118 ? -12.281 -9.549 27.200 1.00 94.69 118 GLU A O 1
ATOM 937 N N . ALA A 1 119 ? -11.068 -9.232 25.337 1.00 88.94 119 ALA A N 1
ATOM 938 C CA . ALA A 1 119 ? -10.961 -7.784 25.488 1.00 88.94 119 ALA A CA 1
ATOM 939 C C . ALA A 1 119 ? -12.337 -7.096 25.434 1.00 88.94 119 ALA A C 1
ATOM 941 O O . ALA A 1 119 ? -12.607 -6.205 26.241 1.00 88.94 119 ALA A O 1
ATOM 942 N N . GLY A 1 120 ? -13.230 -7.546 24.546 1.00 91.94 120 GLY A N 1
ATOM 943 C CA . GLY A 1 120 ? -14.611 -7.070 24.454 1.00 91.94 120 GLY A CA 1
ATOM 944 C C . GLY A 1 120 ? -15.409 -7.324 25.735 1.00 91.94 120 GLY A C 1
ATOM 945 O O . GLY A 1 120 ? -16.042 -6.407 26.251 1.00 91.94 120 GLY A O 1
ATOM 946 N N . LYS A 1 121 ? -15.303 -8.526 26.317 1.00 95.44 121 LYS A N 1
ATOM 947 C CA . LYS A 1 121 ? -15.946 -8.852 27.607 1.00 95.44 121 LYS A CA 1
ATOM 948 C C . LYS A 1 121 ? -15.425 -7.989 28.754 1.00 95.44 121 LYS A C 1
ATOM 950 O O . LYS A 1 121 ? -16.197 -7.539 29.596 1.00 95.44 121 LYS A O 1
ATOM 955 N N . GLN A 1 122 ? -14.114 -7.750 28.799 1.00 95.00 122 GLN A N 1
ATOM 956 C CA . GLN A 1 122 ? -13.526 -6.867 29.808 1.00 95.00 122 GLN A CA 1
ATOM 957 C C . GLN A 1 122 ? -14.029 -5.430 29.656 1.00 95.00 122 GLN A C 1
ATOM 959 O O . GLN A 1 122 ? -14.329 -4.780 30.656 1.00 95.00 122 GLN A O 1
ATOM 964 N N . LEU A 1 123 ? -14.149 -4.943 28.419 1.00 94.81 123 LEU A N 1
ATOM 965 C CA . LEU A 1 123 ? -14.709 -3.625 28.143 1.00 94.81 123 LEU A CA 1
ATOM 966 C C . LEU A 1 123 ? -16.171 -3.532 28.596 1.00 94.81 123 LEU A C 1
ATOM 968 O O . LEU A 1 123 ? -16.528 -2.564 29.260 1.00 94.81 123 LEU A O 1
ATOM 972 N N . GLU A 1 124 ? -16.991 -4.539 28.293 1.00 95.88 124 GLU A N 1
ATOM 973 C CA . GLU A 1 124 ? -18.399 -4.591 28.700 1.00 95.88 124 GLU A CA 1
ATOM 974 C C . GLU A 1 124 ? -18.556 -4.517 30.225 1.00 95.88 124 GLU A C 1
ATOM 976 O O . GLU A 1 124 ? -19.353 -3.726 30.731 1.00 95.88 124 GLU A O 1
ATOM 981 N N . GLU A 1 125 ? -17.742 -5.260 30.979 1.00 96.31 125 GLU A N 1
ATOM 982 C CA . GLU A 1 125 ? -17.792 -5.217 32.443 1.00 96.31 125 GLU A CA 1
ATOM 983 C C . GLU A 1 125 ? -17.372 -3.848 32.997 1.00 96.31 125 GLU A C 1
ATOM 985 O O . GLU A 1 125 ? -18.000 -3.333 33.925 1.00 96.31 125 GLU A O 1
ATOM 990 N N . VAL A 1 126 ? -16.345 -3.221 32.416 1.00 95.94 126 VAL A N 1
ATOM 991 C CA . VAL A 1 126 ? -15.920 -1.871 32.814 1.00 95.94 126 VAL A CA 1
ATOM 992 C C . VAL A 1 126 ? -17.011 -0.840 32.516 1.00 95.94 126 VAL A C 1
ATOM 994 O O . VAL A 1 126 ? -17.280 0.016 33.361 1.00 95.94 126 VAL A O 1
ATOM 997 N N . VAL A 1 127 ? -17.674 -0.932 31.360 1.00 96.81 127 VAL A N 1
ATOM 998 C CA . VAL A 1 127 ? -18.804 -0.059 31.006 1.00 96.81 127 VAL A CA 1
ATOM 999 C C . VAL A 1 127 ? -19.953 -0.253 31.992 1.00 96.81 127 VAL A C 1
ATOM 1001 O O . VAL A 1 127 ? -20.424 0.727 32.567 1.00 96.81 127 VAL A O 1
ATOM 1004 N N . ARG A 1 128 ? -20.331 -1.501 32.289 1.00 97.44 128 ARG A N 1
ATOM 1005 C CA . ARG A 1 128 ? -21.392 -1.829 33.252 1.00 97.44 128 ARG A CA 1
ATOM 1006 C C . ARG A 1 128 ? -21.114 -1.248 34.640 1.00 97.44 128 ARG A C 1
ATOM 1008 O O . ARG A 1 128 ? -22.004 -0.685 35.280 1.00 97.44 128 ARG A O 1
ATOM 1015 N N . GLN A 1 129 ? -19.877 -1.368 35.122 1.00 97.12 129 GLN A N 1
ATOM 1016 C CA . GLN A 1 129 ? -19.466 -0.772 36.396 1.00 97.12 129 GLN A CA 1
ATOM 1017 C C . GLN A 1 129 ? -19.514 0.760 36.351 1.00 97.12 129 GLN A C 1
ATOM 1019 O O . GLN A 1 129 ? -19.969 1.387 37.311 1.00 97.12 129 GLN A O 1
ATOM 1024 N N . GLY A 1 130 ? -19.085 1.356 35.236 1.00 97.44 130 GLY A N 1
ATOM 1025 C CA . GLY A 1 130 ? -19.157 2.796 34.998 1.00 97.44 130 GLY A CA 1
ATOM 1026 C C . GLY A 1 130 ? -20.591 3.329 35.024 1.00 97.44 130 GLY A C 1
ATOM 1027 O O . GLY A 1 130 ? -20.863 4.318 35.704 1.00 97.44 130 GLY A O 1
ATOM 1028 N N . GLU A 1 131 ? -21.526 2.648 34.364 1.00 97.00 131 GLU A N 1
ATOM 1029 C CA . GLU A 1 131 ? -22.948 3.009 34.352 1.00 97.00 131 GLU A CA 1
ATOM 1030 C C . GLU A 1 131 ? -23.584 2.904 35.743 1.00 97.00 131 GLU A C 1
ATOM 1032 O O . GLU A 1 131 ? -24.285 3.819 36.180 1.00 97.00 131 GLU A O 1
ATOM 1037 N N . ALA A 1 132 ? -23.294 1.831 36.485 1.00 96.56 132 ALA A N 1
ATOM 1038 C CA . ALA A 1 132 ? -23.791 1.667 37.850 1.00 96.56 132 ALA A CA 1
ATOM 1039 C C . ALA A 1 132 ? -23.267 2.767 38.790 1.00 96.56 132 ALA A C 1
ATOM 1041 O O . ALA A 1 132 ? -23.995 3.263 39.655 1.00 96.56 132 ALA A O 1
ATOM 1042 N N . LEU A 1 133 ? -22.004 3.169 38.626 1.00 96.94 133 LEU A N 1
ATOM 1043 C CA . LEU A 1 133 ? -21.435 4.285 39.374 1.00 96.94 133 LEU A CA 1
ATOM 1044 C C . LEU A 1 133 ? -22.115 5.608 39.000 1.00 96.94 133 LEU A C 1
ATOM 1046 O O . LEU A 1 133 ? -22.465 6.382 39.892 1.00 96.94 133 LEU A O 1
ATOM 1050 N N . LEU A 1 134 ? -22.355 5.842 37.708 1.00 96.94 134 LEU A N 1
ATOM 1051 C CA . LEU A 1 134 ? -23.045 7.035 37.224 1.00 96.94 134 LEU A CA 1
ATOM 1052 C C . LEU A 1 134 ? -24.459 7.146 37.815 1.00 96.94 134 LEU A C 1
ATOM 1054 O O . LEU A 1 134 ? -24.831 8.216 38.293 1.00 96.94 134 LEU A O 1
ATOM 1058 N N . GLN A 1 135 ? -25.213 6.044 37.861 1.00 97.06 135 GLN A N 1
ATOM 1059 C CA . GLN A 1 135 ? -26.543 6.009 38.482 1.00 97.06 135 GLN A CA 1
ATOM 1060 C C . GLN A 1 135 ? -26.503 6.370 39.970 1.00 97.06 135 GLN A C 1
ATOM 1062 O O . GLN A 1 135 ? -27.344 7.132 40.443 1.00 97.06 135 GLN A O 1
ATOM 1067 N N . ARG A 1 136 ? -25.509 5.874 40.718 1.00 96.62 136 ARG A N 1
ATOM 1068 C CA . ARG A 1 136 ? -25.345 6.222 42.141 1.00 96.62 136 ARG A CA 1
ATOM 1069 C C . ARG A 1 136 ? -25.040 7.702 42.338 1.00 96.62 136 ARG A C 1
ATOM 1071 O O . ARG A 1 136 ? -25.576 8.309 43.259 1.00 96.62 136 ARG A O 1
ATOM 1078 N N . ILE A 1 137 ? -24.204 8.282 41.477 1.00 96.81 137 ILE A N 1
ATOM 1079 C CA . ILE A 1 137 ? -23.904 9.717 41.513 1.00 96.81 137 ILE A CA 1
ATOM 1080 C C . ILE A 1 137 ? -25.168 10.525 41.202 1.00 96.81 137 ILE A C 1
ATOM 1082 O O . ILE A 1 137 ? -25.464 11.474 41.921 1.00 96.81 137 ILE A O 1
ATOM 1086 N N . GLN A 1 138 ? -25.941 10.135 40.184 1.00 94.94 138 GLN A N 1
ATOM 1087 C CA . GLN A 1 138 ? -27.206 10.798 39.855 1.00 94.94 138 GLN A CA 1
ATOM 1088 C C . GLN A 1 138 ? -28.211 10.730 41.011 1.00 94.94 138 GLN A C 1
ATOM 1090 O O . GLN A 1 138 ? -28.811 11.749 41.340 1.00 94.94 138 GLN A O 1
ATOM 1095 N N . ALA A 1 139 ? -28.347 9.574 41.667 1.00 95.88 139 ALA A N 1
ATOM 1096 C CA . ALA A 1 139 ? -29.206 9.425 42.840 1.00 95.88 139 ALA A CA 1
ATOM 1097 C C . ALA A 1 139 ? -28.758 10.337 43.994 1.00 95.88 139 ALA A C 1
ATOM 1099 O O . ALA A 1 139 ? -29.561 11.094 44.528 1.00 95.88 139 ALA A O 1
ATOM 1100 N N . ALA A 1 140 ? -27.460 10.352 44.314 1.00 96.38 140 ALA A N 1
ATOM 1101 C CA . ALA A 1 140 ? -26.925 11.218 45.362 1.00 96.38 140 ALA A CA 1
ATOM 1102 C C . ALA A 1 140 ? -27.126 12.713 45.051 1.00 96.38 140 ALA A C 1
ATOM 1104 O O . ALA A 1 140 ? -27.454 13.495 45.941 1.00 96.38 140 ALA A O 1
ATOM 1105 N N . LEU A 1 141 ? -26.958 13.125 43.789 1.00 95.56 141 LEU A N 1
ATOM 1106 C CA . LEU A 1 141 ? -27.226 14.501 43.364 1.00 95.56 141 LEU A CA 1
ATOM 1107 C C . LEU A 1 141 ? -28.716 14.854 43.470 1.00 95.56 141 LEU A C 1
ATOM 1109 O O . LEU A 1 141 ? -29.038 15.964 43.892 1.00 95.56 141 LEU A O 1
ATOM 1113 N N . GLN A 1 142 ? -29.611 13.919 43.139 1.00 95.00 142 GLN A N 1
ATOM 1114 C CA . GLN A 1 142 ? -31.054 14.099 43.291 1.00 95.00 142 GLN A CA 1
ATOM 1115 C C . GLN A 1 142 ? -31.447 14.260 44.766 1.00 95.00 142 GLN A C 1
ATOM 1117 O O . GLN A 1 142 ? -32.204 15.173 45.095 1.00 95.00 142 GLN A O 1
ATOM 1122 N N . ASP A 1 143 ? -30.889 13.442 45.661 1.00 95.00 143 ASP A N 1
ATOM 1123 C CA . ASP A 1 143 ? -31.140 13.523 47.106 1.00 95.00 143 ASP A CA 1
ATOM 1124 C C . ASP A 1 143 ? -30.654 14.856 47.696 1.00 95.00 143 ASP A C 1
ATOM 1126 O O . ASP A 1 143 ? -31.337 15.471 48.522 1.00 95.00 143 ASP A O 1
ATOM 1130 N N . ILE A 1 144 ? -29.492 15.343 47.242 1.00 94.62 144 ILE A N 1
ATOM 1131 C CA . ILE A 1 144 ? -28.966 16.659 47.630 1.00 94.62 144 ILE A CA 1
ATOM 1132 C C . ILE A 1 144 ? -29.893 17.774 47.135 1.00 94.62 144 ILE A C 1
ATOM 1134 O O . ILE A 1 144 ? -30.199 18.694 47.896 1.00 94.62 144 ILE A O 1
ATOM 1138 N N . ALA A 1 145 ? -30.341 17.710 45.878 1.00 92.19 145 ALA A N 1
ATOM 1139 C CA . ALA A 1 145 ? -31.247 18.704 45.309 1.00 92.19 145 ALA A CA 1
ATOM 1140 C C . ALA A 1 145 ? -32.591 18.739 46.058 1.00 92.19 145 ALA A C 1
ATOM 1142 O O . ALA A 1 145 ? -33.075 19.820 46.398 1.00 92.19 145 ALA A O 1
ATOM 1143 N N . GLN A 1 146 ? -33.152 17.572 46.388 1.00 90.19 146 GLN A N 1
ATOM 1144 C CA . GLN A 1 146 ? -34.398 17.460 47.147 1.00 90.19 146 GLN A CA 1
ATOM 1145 C C . GLN A 1 146 ? -34.241 17.978 48.583 1.00 90.19 146 GLN A C 1
ATOM 1147 O O . GLN A 1 146 ? -35.056 18.775 49.039 1.00 90.19 146 GLN A O 1
ATOM 1152 N N . SER A 1 147 ? -33.150 17.619 49.267 1.00 90.88 147 SER A N 1
ATOM 1153 C CA . SER A 1 147 ? -32.867 18.102 50.627 1.00 90.88 147 SER A CA 1
ATOM 1154 C C . SER A 1 147 ? -32.722 19.628 50.684 1.00 90.88 147 SER A C 1
ATOM 1156 O O . SER A 1 147 ? -33.129 20.257 51.660 1.00 90.88 147 SER A O 1
ATOM 1158 N N . GLN A 1 148 ? -32.158 20.248 49.641 1.00 87.44 148 GLN A N 1
ATOM 1159 C CA . GLN A 1 148 ? -32.065 21.708 49.549 1.00 87.44 148 GLN A CA 1
ATOM 1160 C C . GLN A 1 148 ? -33.425 22.378 49.304 1.00 87.44 148 GLN A C 1
ATOM 1162 O O . GLN A 1 148 ? -33.680 23.437 49.878 1.00 87.44 148 GLN A O 1
ATOM 1167 N N . LEU A 1 149 ? -34.306 21.764 48.506 1.00 87.69 149 LEU A N 1
ATOM 1168 C CA . LEU A 1 149 ? -35.681 22.239 48.309 1.00 87.69 149 LEU A CA 1
ATOM 1169 C C . LEU A 1 149 ? -36.514 22.134 49.594 1.00 87.69 149 LEU A C 1
ATOM 1171 O O . LEU A 1 149 ? -37.205 23.089 49.950 1.00 87.69 149 LEU A O 1
ATOM 1175 N N . ASP A 1 150 ? -36.406 21.021 50.321 1.00 82.81 150 ASP A N 1
ATOM 1176 C CA . ASP A 1 150 ? -37.133 20.806 51.577 1.00 82.81 150 ASP A CA 1
ATOM 1177 C C . ASP A 1 150 ? -36.686 21.800 52.665 1.00 82.81 150 ASP A C 1
ATOM 1179 O O . ASP A 1 150 ? -37.520 22.358 53.380 1.00 82.81 150 ASP A O 1
ATOM 1183 N N . MET A 1 151 ? -35.384 22.109 52.750 1.00 76.62 151 MET A N 1
ATOM 1184 C CA . MET A 1 151 ? -34.867 23.147 53.657 1.00 76.62 151 MET A CA 1
ATOM 1185 C C . MET A 1 151 ? -35.319 24.568 53.282 1.00 76.62 151 MET A C 1
ATOM 1187 O O . MET A 1 151 ? -35.427 25.423 54.162 1.00 76.62 151 MET A O 1
ATOM 1191 N N . GLN A 1 152 ? -35.600 24.840 52.003 1.00 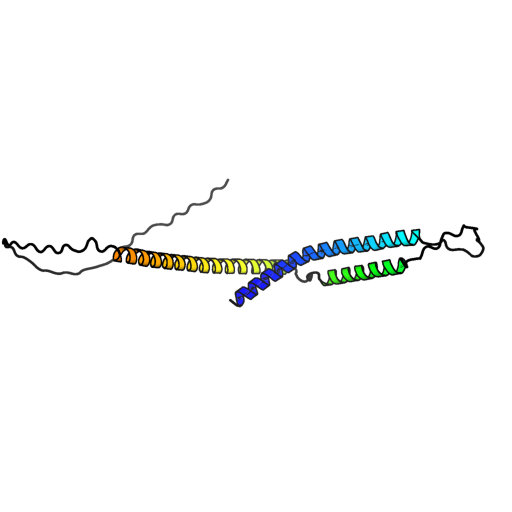63.44 152 GLN A N 1
ATOM 1192 C CA . GLN A 1 152 ? -36.146 26.125 51.550 1.00 63.44 152 GLN A CA 1
ATOM 1193 C C . GLN A 1 152 ? -37.659 26.270 51.773 1.00 63.44 152 GLN A C 1
ATOM 1195 O O . GLN A 1 152 ? -38.175 27.377 51.609 1.00 63.44 152 GLN A O 1
ATOM 1200 N N . ASN A 1 153 ? -38.369 25.213 52.193 1.00 56.88 153 ASN A N 1
ATOM 1201 C CA . ASN A 1 153 ? -39.817 25.233 52.411 1.00 56.88 153 ASN A CA 1
ATOM 1202 C C . ASN A 1 153 ? -40.219 25.069 53.902 1.00 56.88 153 ASN A C 1
ATOM 1204 O O . ASN A 1 153 ? -40.821 24.063 54.275 1.00 56.88 153 ASN A O 1
ATOM 1208 N N . PRO A 1 154 ? -39.953 26.043 54.797 1.00 52.69 154 PRO A N 1
ATOM 1209 C CA . PRO A 1 154 ? -40.321 25.965 56.218 1.00 52.69 154 PRO A CA 1
ATOM 1210 C C . PRO A 1 154 ? -41.818 26.231 56.513 1.00 52.69 154 PRO A C 1
ATOM 1212 O O . PRO A 1 154 ? -42.161 26.728 57.584 1.00 52.69 154 PRO A O 1
ATOM 1215 N N . ALA A 1 155 ? -42.743 25.920 55.601 1.00 54.12 155 ALA A N 1
ATOM 1216 C CA . ALA A 1 155 ? -44.148 26.332 55.712 1.00 54.12 155 ALA A CA 1
ATOM 1217 C C . ALA A 1 155 ? -45.118 25.281 56.299 1.00 54.12 155 ALA A C 1
ATOM 1219 O O . ALA A 1 155 ? -46.330 25.447 56.162 1.00 54.12 155 ALA A O 1
ATOM 1220 N N . SER A 1 156 ? -44.669 24.185 56.933 1.00 50.84 156 SER A N 1
ATOM 1221 C CA . SER A 1 156 ? -45.623 23.142 57.393 1.00 50.84 156 SER A CA 1
ATOM 1222 C C . SER A 1 156 ? -45.358 22.456 58.740 1.00 50.84 156 SER A C 1
ATOM 1224 O O . SER A 1 156 ? -46.152 21.609 59.138 1.00 50.84 156 SER A O 1
ATOM 1226 N N . THR A 1 157 ? -44.336 22.837 59.510 1.00 43.19 157 THR A N 1
ATOM 1227 C CA . THR A 1 157 ? -44.020 22.203 60.815 1.00 43.19 157 THR A CA 1
ATOM 1228 C C . THR A 1 157 ? -44.118 23.156 62.010 1.00 43.19 157 THR A C 1
ATOM 1230 O O . THR A 1 157 ? -43.397 23.020 62.993 1.00 43.19 157 THR A O 1
ATOM 1233 N N . ALA A 1 158 ? -45.060 24.102 61.971 1.00 45.16 158 ALA A N 1
ATOM 1234 C CA . ALA A 1 158 ? -45.396 24.957 63.111 1.00 45.16 158 ALA A CA 1
ATOM 1235 C C . ALA A 1 158 ? -46.895 24.892 63.446 1.00 45.16 158 ALA A C 1
ATOM 1237 O O . ALA A 1 158 ? -47.603 25.885 63.336 1.00 45.16 158 ALA A O 1
ATOM 1238 N N . VAL A 1 159 ? -47.389 23.727 63.880 1.00 45.75 159 VAL A N 1
ATOM 1239 C CA . VAL A 1 159 ? -48.641 23.661 64.656 1.00 45.75 159 VAL A CA 1
ATOM 1240 C C . VAL A 1 159 ? -48.513 22.634 65.788 1.00 45.75 159 VAL A C 1
ATOM 1242 O O . VAL A 1 159 ? -49.170 21.599 65.808 1.00 45.75 159 VAL A O 1
ATOM 1245 N N . LEU A 1 160 ? -47.659 22.927 66.773 1.00 47.59 160 LEU A N 1
ATOM 1246 C CA . LEU A 1 160 ? -47.815 22.371 68.120 1.00 47.59 160 LEU A CA 1
ATOM 1247 C C . LEU A 1 160 ? -48.943 23.146 68.819 1.00 47.59 160 LEU A C 1
ATOM 1249 O O . LEU A 1 160 ? -48.686 24.045 69.615 1.00 47.59 160 LEU A O 1
ATOM 1253 N N . ASN A 1 161 ? -50.201 22.840 68.488 1.00 45.94 161 ASN A N 1
ATOM 1254 C CA . ASN A 1 161 ? -51.343 23.349 69.246 1.00 45.94 161 ASN A CA 1
ATOM 1255 C C . ASN A 1 161 ? -51.637 22.398 70.413 1.00 45.94 161 ASN A C 1
ATOM 1257 O O . ASN A 1 161 ? -52.328 21.391 70.261 1.00 45.94 161 ASN A O 1
ATOM 1261 N N . ILE A 1 162 ? -51.081 22.722 71.578 1.00 52.69 162 ILE A N 1
ATOM 1262 C CA . ILE A 1 162 ? -51.459 22.128 72.859 1.00 52.69 162 ILE A CA 1
ATOM 1263 C C . ILE A 1 162 ? -52.807 22.741 73.245 1.00 52.69 162 ILE A C 1
ATOM 1265 O O . ILE A 1 162 ? -52.858 23.884 73.691 1.00 52.69 162 ILE A O 1
ATOM 1269 N N . ASN A 1 163 ? -53.895 21.985 73.094 1.00 39.19 163 ASN A N 1
ATOM 1270 C CA . ASN A 1 163 ? -55.167 22.320 73.725 1.00 39.19 163 ASN A CA 1
ATOM 1271 C C . ASN A 1 163 ? -55.532 21.243 74.753 1.00 39.19 163 ASN A C 1
ATOM 1273 O O . ASN A 1 163 ? -55.795 20.091 74.409 1.00 39.19 163 ASN A O 1
ATOM 1277 N N . LEU A 1 164 ? -55.509 21.646 76.021 1.00 48.06 164 LEU A N 1
ATOM 1278 C CA . LEU A 1 164 ? -55.914 20.868 77.184 1.00 48.06 164 LEU A CA 1
ATOM 1279 C C . LEU A 1 164 ? -57.445 20.836 77.284 1.00 48.06 164 LEU A C 1
ATOM 1281 O O . LEU A 1 164 ? -58.066 21.893 77.342 1.00 48.06 164 LEU A O 1
ATOM 1285 N N . ASN A 1 165 ? -58.044 19.651 77.441 1.00 38.66 165 ASN A N 1
ATOM 1286 C CA . ASN A 1 165 ? -59.191 19.505 78.342 1.00 38.66 165 ASN A CA 1
ATOM 1287 C C . ASN A 1 165 ? -59.302 18.062 78.886 1.00 38.66 165 ASN A C 1
ATOM 1289 O O . ASN A 1 165 ? -59.094 17.119 78.119 1.00 38.66 165 ASN A O 1
ATOM 1293 N N . PRO A 1 166 ? -59.619 17.859 80.182 1.00 53.22 166 PRO A N 1
ATOM 1294 C CA . PRO A 1 166 ? -59.602 16.561 80.838 1.00 53.22 166 PRO A CA 1
ATOM 1295 C C . PRO A 1 166 ? -61.009 15.962 80.899 1.00 53.22 166 PRO A C 1
ATOM 1297 O O . PRO A 1 166 ? -61.950 16.629 81.318 1.00 53.22 166 PRO A O 1
ATOM 1300 N N . THR A 1 167 ? -61.180 14.681 80.578 1.00 32.56 167 THR A N 1
ATOM 1301 C CA . THR A 1 167 ? -62.311 13.903 81.111 1.00 32.56 167 THR A CA 1
ATOM 1302 C C . THR A 1 167 ? -61.925 12.431 81.192 1.00 32.56 167 THR A C 1
ATOM 1304 O O . THR A 1 167 ? -61.495 11.820 80.219 1.00 32.56 167 THR A O 1
ATOM 1307 N N . MET A 1 168 ? -62.036 11.901 82.407 1.00 41.59 168 MET A N 1
ATOM 1308 C CA . MET A 1 168 ? -61.759 10.523 82.794 1.00 41.59 168 MET A CA 1
ATOM 1309 C C . MET A 1 168 ? -62.601 9.512 82.008 1.00 41.59 168 MET A C 1
ATOM 1311 O O . MET A 1 168 ? -63.760 9.804 81.736 1.00 41.59 168 MET A O 1
ATOM 1315 N N . THR A 1 169 ? -62.085 8.298 81.772 1.00 31.70 169 THR A N 1
ATOM 1316 C CA . THR A 1 169 ? -62.733 7.027 82.173 1.00 31.70 169 THR A CA 1
ATOM 1317 C C . THR A 1 169 ? -61.728 5.864 82.097 1.00 31.70 169 THR A C 1
ATOM 1319 O O . THR A 1 169 ? -60.918 5.752 81.186 1.00 31.70 169 THR A O 1
ATOM 1322 N N . PHE A 1 170 ? -61.800 5.040 83.135 1.00 35.72 170 PHE A N 1
ATOM 1323 C CA . PHE A 1 170 ? -60.998 3.891 83.548 1.00 35.72 170 PHE A CA 1
ATOM 1324 C C . PHE A 1 170 ? -61.111 2.647 82.636 1.00 35.72 170 PHE A C 1
ATOM 1326 O O . PHE A 1 170 ? -62.215 2.358 82.173 1.00 35.72 170 PHE A O 1
ATOM 1333 N N . LYS A 1 171 ? -60.005 1.880 82.518 1.00 34.78 171 LYS A N 1
ATOM 1334 C CA . LYS A 1 171 ? -59.834 0.393 82.425 1.00 34.78 171 LYS A CA 1
ATOM 1335 C C . LYS A 1 171 ? -58.569 0.084 81.594 1.00 34.78 171 LYS A C 1
ATOM 1337 O O . LYS A 1 171 ? -58.551 0.378 80.409 1.00 34.78 171 LYS A O 1
ATOM 1342 N N . GLN A 1 172 ? -57.406 -0.222 82.178 1.00 34.34 172 GLN A N 1
ATOM 1343 C CA . GLN A 1 172 ? -56.962 -1.447 82.877 1.00 34.34 172 GLN A CA 1
ATOM 1344 C C . GLN A 1 172 ? -56.799 -2.676 81.955 1.00 34.34 172 GLN A C 1
ATOM 1346 O O . GLN A 1 172 ? -57.732 -3.018 81.240 1.00 34.34 172 GLN A O 1
ATOM 1351 N N . GLU A 1 173 ? -55.625 -3.324 82.104 1.00 31.00 173 GLU A N 1
ATOM 1352 C CA . GLU A 1 173 ? -55.141 -4.622 81.570 1.00 31.00 173 GLU A CA 1
ATOM 1353 C C . GLU A 1 173 ? -54.523 -4.620 80.156 1.00 31.00 173 GLU A C 1
ATOM 1355 O O . GLU A 1 173 ? -55.056 -4.016 79.242 1.00 31.00 173 GLU A O 1
ATOM 1360 N N . ASN A 1 174 ? -53.401 -5.288 79.859 1.00 31.94 174 ASN A N 1
ATOM 1361 C CA . ASN A 1 174 ? -52.433 -6.086 80.623 1.00 31.94 174 ASN A CA 1
ATOM 1362 C C . ASN A 1 174 ? -51.188 -6.282 79.722 1.00 31.94 174 ASN A C 1
ATOM 1364 O O . ASN A 1 174 ? -51.300 -6.298 78.497 1.00 31.94 174 ASN A O 1
ATOM 1368 N N . LEU A 1 175 ? -50.015 -6.442 80.330 1.00 34.59 175 LEU A N 1
ATOM 1369 C CA . LEU A 1 175 ? -48.763 -6.831 79.685 1.00 34.59 175 LEU A CA 1
ATOM 1370 C C . LEU A 1 175 ? -48.826 -8.289 79.208 1.00 34.59 175 LEU A C 1
ATOM 1372 O O . LEU A 1 175 ? -49.337 -9.140 79.930 1.00 34.59 175 LEU A O 1
ATOM 1376 N N . SER A 1 176 ? -48.192 -8.617 78.080 1.00 34.00 176 SER A N 1
ATOM 1377 C CA . SER A 1 176 ? -47.135 -9.648 78.042 1.00 34.00 176 SER A CA 1
ATOM 1378 C C . SER A 1 176 ? -46.584 -9.884 76.633 1.00 34.00 176 SER A C 1
ATOM 1380 O O . SER A 1 176 ? -47.292 -10.141 75.667 1.00 34.00 176 SER A O 1
ATOM 1382 N N . SER A 1 177 ? -45.260 -9.790 76.582 1.00 34.53 177 SER A N 1
ATOM 1383 C CA . SER A 1 177 ? -44.297 -10.457 75.713 1.00 34.53 177 SER A CA 1
ATOM 1384 C C . SER A 1 177 ? -44.797 -11.709 74.979 1.00 34.53 177 SER A C 1
ATOM 1386 O O . SER A 1 177 ? -45.426 -12.571 75.581 1.00 34.53 177 SER A O 1
ATOM 1388 N N . THR A 1 178 ? -44.329 -11.940 73.751 1.00 32.59 178 THR A N 1
ATOM 1389 C CA . THR A 1 178 ? -43.298 -12.966 73.504 1.00 32.59 178 THR A CA 1
ATOM 1390 C C . THR A 1 178 ? -42.859 -13.016 72.044 1.00 32.59 178 THR A C 1
ATOM 1392 O O . THR A 1 178 ? -43.618 -12.892 71.092 1.00 32.59 178 THR A O 1
ATOM 1395 N N . ASN A 1 179 ? -41.553 -13.193 71.945 1.00 35.03 179 ASN A N 1
ATOM 1396 C CA . ASN A 1 179 ? -40.717 -13.456 70.797 1.00 35.03 179 ASN A CA 1
ATOM 1397 C C . ASN A 1 179 ? -40.972 -14.893 70.290 1.00 35.03 179 ASN A C 1
ATOM 1399 O O . ASN A 1 179 ? -41.032 -15.798 71.120 1.00 35.03 179 ASN A O 1
ATOM 1403 N N . SER A 1 180 ? -41.078 -15.132 68.979 1.00 37.38 180 SER A N 1
ATOM 1404 C CA . SER A 1 180 ? -40.681 -16.413 68.355 1.00 37.38 180 SER A CA 1
ATOM 1405 C C . SER A 1 180 ? -40.745 -16.361 66.821 1.00 37.38 180 SER A C 1
ATOM 1407 O O . SER A 1 180 ? -41.800 -16.235 66.211 1.00 37.38 180 SER A O 1
ATOM 1409 N N . VAL A 1 181 ? -39.568 -16.490 66.208 1.00 39.44 181 VAL A N 1
ATOM 1410 C CA . VAL A 1 181 ? -39.343 -16.961 64.829 1.00 39.44 181 VAL A CA 1
ATOM 1411 C C . VAL A 1 181 ? -39.279 -18.499 64.905 1.00 39.44 181 VAL A C 1
ATOM 1413 O O . VAL A 1 181 ? -38.783 -19.005 65.918 1.00 39.44 181 VAL A O 1
ATOM 1416 N N . PRO A 1 182 ? -39.772 -19.268 63.909 1.00 46.56 182 PRO A N 1
ATOM 1417 C CA . PRO A 1 182 ? -38.827 -19.829 62.934 1.00 46.56 182 PRO A CA 1
ATOM 1418 C C . PRO A 1 182 ? -39.345 -20.039 61.491 1.00 46.56 182 PRO A C 1
ATOM 1420 O O . PRO A 1 182 ? -40.468 -20.464 61.249 1.00 46.56 182 PRO A O 1
ATOM 1423 N N . SER A 1 183 ? -38.414 -19.804 60.561 1.00 34.28 183 SER A N 1
ATOM 1424 C CA . SER A 1 183 ? -37.993 -20.654 59.431 1.00 34.28 183 SER A CA 1
ATOM 1425 C C . SER A 1 183 ? -38.986 -21.198 58.391 1.00 34.28 183 SER A C 1
ATOM 1427 O O . SER A 1 183 ? -39.750 -22.121 58.638 1.00 34.28 183 SER A O 1
ATOM 1429 N N . ASN A 1 184 ? -38.763 -20.711 57.162 1.00 36.78 184 ASN A N 1
ATOM 1430 C CA . ASN A 1 184 ? -38.551 -21.439 55.900 1.00 36.78 184 ASN A CA 1
ATOM 1431 C C . ASN A 1 184 ? -39.309 -22.749 55.648 1.00 36.78 184 ASN A C 1
ATOM 1433 O O . ASN A 1 184 ? -39.010 -23.778 56.251 1.00 36.78 184 ASN A O 1
ATOM 1437 N N . ASN A 1 185 ? -40.070 -22.768 54.546 1.00 36.34 185 ASN A N 1
ATOM 1438 C CA . ASN A 1 185 ? -40.068 -23.942 53.683 1.00 36.34 185 ASN A CA 1
ATOM 1439 C C . ASN A 1 185 ? -40.182 -23.601 52.189 1.00 36.34 185 ASN A C 1
ATOM 1441 O O . ASN A 1 185 ? -40.854 -22.658 51.781 1.00 36.34 185 ASN A O 1
ATOM 1445 N N . VAL A 1 186 ? -39.447 -24.391 51.414 1.00 39.69 186 VAL A N 1
ATOM 1446 C CA . VAL A 1 186 ? -39.104 -24.271 49.995 1.00 39.69 186 VAL A CA 1
ATOM 1447 C C . VAL A 1 186 ? -40.236 -24.785 49.091 1.00 39.69 186 VAL A C 1
ATOM 1449 O O . VAL A 1 186 ? -40.804 -25.842 49.352 1.00 39.69 186 VAL A O 1
ATOM 1452 N N . HIS A 1 187 ? -40.507 -24.085 47.985 1.00 40.88 187 HIS A N 1
ATOM 1453 C CA . HIS A 1 187 ? -41.158 -24.618 46.776 1.00 40.88 187 HIS A CA 1
ATOM 1454 C C . HIS A 1 187 ? -40.591 -23.831 45.578 1.00 40.88 187 HIS A C 1
ATOM 1456 O O . HIS A 1 187 ? -40.807 -22.631 45.468 1.00 40.88 187 HIS A O 1
ATOM 1462 N N . GLN A 1 188 ? -39.583 -24.347 44.874 1.00 36.69 188 GLN A N 1
ATOM 1463 C CA . GLN A 1 188 ? -39.696 -25.238 43.711 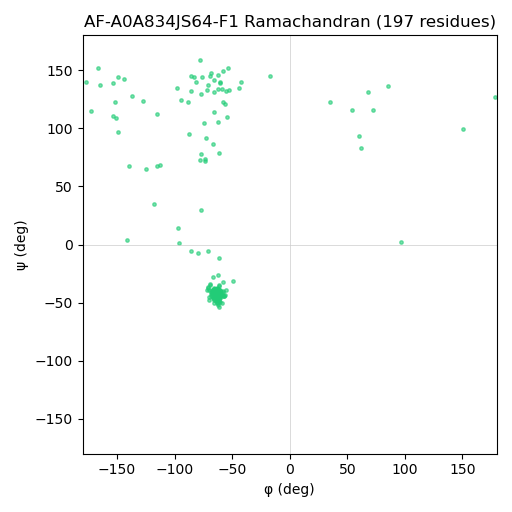1.00 36.69 188 GLN A CA 1
ATOM 1464 C C . GLN A 1 188 ? -40.464 -24.577 42.549 1.00 36.69 188 GLN A C 1
ATOM 1466 O O . GLN A 1 188 ? -41.685 -24.647 42.483 1.00 36.69 188 GLN A O 1
ATOM 1471 N N . LEU A 1 189 ? -39.726 -23.950 41.623 1.00 35.72 189 LEU A N 1
ATOM 1472 C CA . LEU A 1 189 ? -40.216 -23.591 40.292 1.00 35.72 189 LEU A CA 1
ATOM 1473 C C . LEU A 1 189 ? -39.243 -24.125 39.241 1.00 35.72 189 LEU A C 1
ATOM 1475 O O . LEU A 1 189 ? -38.035 -23.898 39.276 1.00 35.72 189 LEU A O 1
ATOM 1479 N N . SER A 1 190 ? -39.836 -24.923 38.371 1.00 37.00 190 SER A N 1
ATOM 1480 C CA . SER A 1 190 ? -39.281 -25.774 37.340 1.00 37.00 190 SER A CA 1
ATOM 1481 C C . SER A 1 190 ? -38.830 -24.996 36.104 1.00 37.00 190 SER A C 1
ATOM 1483 O O . SER A 1 190 ? -39.464 -24.047 35.653 1.00 37.00 190 SER A O 1
ATOM 1485 N N . SER A 1 191 ? -37.736 -25.486 35.526 1.00 36.72 191 SER A N 1
ATOM 1486 C CA . SER A 1 191 ? -37.241 -25.214 34.181 1.00 36.72 191 SER A CA 1
ATOM 1487 C C . SER A 1 191 ? -38.236 -25.643 33.099 1.00 36.72 191 SER A C 1
ATOM 1489 O O . SER A 1 191 ? -38.771 -26.752 33.160 1.00 36.72 191 SER A O 1
ATOM 1491 N N . SER A 1 192 ? -38.411 -24.837 32.052 1.00 43.84 192 SER A N 1
ATOM 1492 C CA . SER A 1 192 ? -38.994 -25.279 30.778 1.00 43.84 192 SER A CA 1
ATOM 1493 C C . SER A 1 192 ? -38.435 -24.444 29.621 1.00 43.84 192 SER A C 1
ATOM 1495 O O . SER A 1 192 ? -38.752 -23.266 29.489 1.00 43.84 192 SER A O 1
ATOM 1497 N N . SER A 1 193 ? -37.587 -25.063 28.798 1.00 50.00 193 SER A N 1
ATOM 1498 C CA . SER A 1 193 ? -37.272 -24.631 27.427 1.00 50.00 193 SER A CA 1
ATOM 1499 C C . SER A 1 193 ? -38.400 -25.041 26.467 1.00 50.00 193 SER A C 1
ATOM 1501 O O . SER A 1 193 ? -39.130 -25.989 26.760 1.00 50.00 193 SER A O 1
ATOM 1503 N N . PRO A 1 194 ? -38.510 -24.388 25.301 1.00 55.41 194 PRO A N 1
ATOM 1504 C CA . PRO A 1 194 ? -38.566 -25.128 24.029 1.00 55.41 194 PRO A CA 1
ATOM 1505 C C . PRO A 1 194 ? -37.678 -24.445 22.963 1.00 55.41 194 PRO A C 1
ATOM 1507 O O . PRO A 1 194 ? -37.641 -23.224 22.868 1.00 55.41 194 PRO A O 1
ATOM 1510 N N . SER A 1 195 ? -36.761 -25.140 22.289 1.00 38.03 195 SER A N 1
ATOM 1511 C CA . SER A 1 195 ? -36.956 -26.096 21.181 1.00 38.03 195 SER A CA 1
ATOM 1512 C C . SER A 1 195 ? -37.348 -25.438 19.853 1.00 38.03 195 SER A C 1
ATOM 1514 O O . SER A 1 195 ? -38.422 -24.868 19.701 1.00 38.03 195 SER A O 1
ATOM 1516 N N . SER A 1 196 ? -36.426 -25.594 18.905 1.00 45.31 196 SER A N 1
ATOM 1517 C CA . SER A 1 196 ? -36.390 -25.189 17.503 1.00 45.31 196 SER A CA 1
ATOM 1518 C C . SER A 1 196 ? -37.571 -25.641 16.632 1.00 45.31 196 SER A C 1
ATOM 1520 O O . SER A 1 196 ? -38.101 -26.732 16.812 1.00 45.31 196 SER A O 1
ATOM 1522 N N . ILE A 1 197 ? -37.859 -24.847 15.596 1.00 52.09 197 ILE A N 1
ATOM 1523 C CA . ILE A 1 197 ? -38.570 -25.169 14.340 1.00 52.09 197 ILE A CA 1
ATOM 1524 C C . ILE A 1 197 ? -38.002 -24.140 13.339 1.00 52.09 197 ILE A C 1
ATOM 1526 O O . ILE A 1 197 ? -38.029 -22.952 13.635 1.00 52.09 197 ILE A O 1
ATOM 1530 N N . ASN A 1 198 ? -37.196 -24.468 12.326 1.00 41.81 198 ASN A N 1
ATOM 1531 C CA . ASN A 1 198 ? -37.361 -25.345 11.162 1.00 41.81 198 ASN A CA 1
ATOM 1532 C C . ASN A 1 198 ? -38.488 -24.894 10.217 1.00 41.81 198 ASN A C 1
ATOM 1534 O O . ASN A 1 198 ? -39.609 -25.397 10.301 1.00 41.81 198 ASN A O 1
ATOM 1538 N N . GLN A 1 199 ? -38.156 -23.950 9.331 1.00 44.47 199 GLN A N 1
ATOM 1539 C CA . GLN A 1 199 ? -38.582 -23.920 7.930 1.00 44.47 199 GLN A CA 1
ATOM 1540 C C . GLN A 1 199 ? -37.646 -23.022 7.119 1.00 44.47 199 GLN A C 1
ATOM 1542 O O . GLN A 1 199 ? -37.215 -21.990 7.683 1.00 44.47 199 GLN A O 1
#

Radius of gyration: 45.89 Å; Cα contacts (8 Å, |Δi|>4): 35; chains: 1; bounding box: 95×52×134 Å

Foldseek 3Di:
DVVVVVLVVVVVVVVCLVVLQVVLVVVLVVLVVVLVVLVVVLVVVCVVPDDDDDDVPDPPPDPPDDPDPDDPSVVVSVVVNVVSVVVSVVSVVPRPDPVCDVVVVVVVVVVSVVVVVVVVVVVVVVVVVVVVVVVVVVVVVVVVVVVVVVVVDPPPPPDPDDDDDDDDDDDDDDDDDDDDDDDDDDDDDDDDDDDDDDD

Organism: Vespula vulgaris (NCBI:txid7454)

InterPro domains:
  IPR021384 Mediator complex, subunit Med21 [PF11221] (21-145)
  IPR021384 Mediator complex, subunit Med21 [PTHR13381] (21-155)
  IPR037212 Mediator complex, subunit Med7/Med21-like [SSF140718] (22-144)